Protein AF-A0A9Q1BNQ0-F1 (afdb_monomer_lite)

Secondary structure (DSSP, 8-state):
-HHHHHHHHHHTT---HHHHHHHHH-HHHHHHHHSPPPPP----GGGPPPTTTSTTGGGS-HHHHHHH-TTPPPPP-SS-----SEEE-TTT--EEEP---PPP-B--HHHHHSB-TT--BEEEEEESSTT-TTSPEEEEEE---EEEEEEEETTTTEEEEEEEEHHHHHHHHHTTSHHHHHHHS-HHHH--HHHHHHHHHHHHHHH-GGGS-SS-HHHHHHHHHHTGGG---HHHHTTTT--HHHHHHHHHHHHHHHS----HHHHHHHHHHHHHHHHHHHHHHHHS-------GGGGTT------------

Organism: Holothuria leucospilota (NCBI:txid206669)

pLDDT: mean 83.55, std 17.8, range [35.34, 97.69]

Sequence (313 aa):
MVVSLEKEMAANRAKSVTHSLSRKLNPWAVKLKKAPVPDKITFNPKNRPGFYEQGVASRLPEAYFKYNRPFAKPPPLHWIDPGRDYVKDPETGERVQTERMEIPVEYPEESQFGLWGGEGFIYGMKIARKNKRFSPRVPKVWKPHVKTYTLYSEILDKKFELGVTVRVMDLIDEAYGFDFYILKTPAEELNSLAGMILKRFMLLKLAQPETIYPDDLEKRAKILKKYRHYIIPYEEAEWVGLTPGEAVQKQRAIEAAANPDIPLQDTYTKELLSRLREEQEGVFQMKHEEPESKTLLSRLFRRKSEEDEGTPV

InterPro domains:
  IPR026569 Large ribosomal subunit protein bL28 [PTHR13528] (55-274)
  IPR034704 Large ribosomal subunit protein bL28/bL31-like superfamily [SSF143800] (111-189)

Foldseek 3Di:
DVVVVVVVVVVVPCPDPVVVVCCVPPPVNVVVVVPPPPPDPPPPVVPDDDPCRDDLNVVFDPLLCVFQVPPDAADQDPDDDPVDQWDQDPPPRDTDGDDDDHQDFDADPLCQQAFEQPHHKGWDWDFPDPPDPPGDIDIDIDGFDWDWDWFADLLVRDTDTHTYGPVVVVLCVVLVHDLSSLLVDGNNRRVYLNSQVVNLVSQLSLQVLCNGPVPDPPSSVVVNVVCVVRHDHNVSSNSTSDDSVRSSVVSVVVVCVVDPDDPPVVVVVVVVVVVVVVVVVVVVVVVVDDPDPDPPVVVPPPDDDDDDDDDDD

Radius of gyration: 39.41 Å; chains: 1; bounding box: 67×105×126 Å

Structure (mmCIF, N/CA/C/O backbone):
data_AF-A0A9Q1BNQ0-F1
#
_entry.id   AF-A0A9Q1BNQ0-F1
#
loop_
_atom_site.group_PDB
_atom_site.id
_atom_site.type_symbol
_atom_site.label_atom_id
_atom_site.label_alt_id
_atom_site.label_comp_id
_atom_site.label_asym_id
_atom_site.label_entity_id
_atom_site.label_seq_id
_atom_site.pdbx_PDB_ins_code
_atom_site.Cartn_x
_atom_site.Cartn_y
_atom_site.Cartn_z
_atom_site.occupancy
_atom_site.B_iso_or_equiv
_atom_site.auth_seq_id
_atom_site.auth_comp_id
_atom_site.auth_asym_id
_atom_site.auth_atom_id
_atom_site.pdbx_PDB_model_num
ATOM 1 N N . MET A 1 1 ? 33.454 53.229 24.031 1.00 52.78 1 MET A N 1
ATOM 2 C CA . MET A 1 1 ? 33.257 51.768 23.870 1.00 52.78 1 MET A CA 1
ATOM 3 C C . MET A 1 1 ? 33.608 50.950 25.117 1.00 52.78 1 MET A C 1
ATOM 5 O O . MET A 1 1 ? 32.977 49.925 25.308 1.00 52.78 1 MET A O 1
ATOM 9 N N . VAL A 1 2 ? 34.519 51.384 26.001 1.00 52.06 2 VAL A N 1
ATOM 10 C CA . VAL A 1 2 ? 34.880 50.606 27.212 1.00 52.06 2 VAL A CA 1
ATOM 11 C C . VAL A 1 2 ? 33.777 50.603 28.293 1.00 52.06 2 VAL A C 1
ATOM 13 O O . VAL A 1 2 ? 33.551 49.588 28.936 1.00 52.06 2 VAL A O 1
ATOM 16 N N . VAL A 1 3 ? 32.986 51.677 28.410 1.00 53.22 3 VAL A N 1
ATOM 17 C CA . VAL A 1 3 ? 31.943 51.809 29.455 1.00 53.22 3 VAL A CA 1
ATOM 18 C C . VAL A 1 3 ? 30.696 50.927 29.208 1.00 53.22 3 VAL A C 1
ATOM 20 O O . VAL A 1 3 ? 29.963 50.620 30.147 1.00 53.22 3 VAL A O 1
ATOM 23 N N . SER A 1 4 ? 30.449 50.469 27.971 1.00 56.12 4 SER A N 1
ATOM 24 C CA . SER A 1 4 ? 29.310 49.577 27.666 1.00 56.12 4 SER A CA 1
ATOM 25 C C . SER A 1 4 ? 29.597 48.105 27.975 1.00 56.12 4 SER A C 1
ATOM 27 O O . SER A 1 4 ? 28.698 47.401 28.427 1.00 56.12 4 SER A O 1
ATOM 29 N N . LEU A 1 5 ? 30.845 47.653 27.813 1.00 53.09 5 LEU A N 1
ATOM 30 C CA . LEU A 1 5 ? 31.239 46.264 28.080 1.00 53.09 5 LEU A CA 1
ATOM 31 C C . LEU A 1 5 ? 31.245 45.935 29.580 1.00 53.09 5 LEU A C 1
ATOM 33 O O . LEU A 1 5 ? 30.870 44.832 29.971 1.00 53.09 5 LEU A O 1
ATOM 37 N N . GLU A 1 6 ? 31.594 46.889 30.446 1.00 54.16 6 GLU A N 1
ATOM 38 C CA . GLU A 1 6 ? 31.552 46.670 31.900 1.00 54.16 6 GLU A CA 1
ATOM 39 C C . GLU A 1 6 ? 30.121 46.560 32.443 1.00 54.16 6 GLU A C 1
ATOM 41 O O . GLU A 1 6 ? 29.869 45.756 33.342 1.00 54.16 6 GLU A O 1
ATOM 46 N N . LYS A 1 7 ? 29.157 47.288 31.861 1.00 55.56 7 LYS A N 1
ATOM 47 C CA . LYS A 1 7 ? 27.737 47.172 32.236 1.00 55.56 7 LYS A CA 1
ATOM 48 C C . LYS A 1 7 ? 27.112 45.849 31.775 1.00 55.56 7 LYS A C 1
ATOM 50 O O . LYS A 1 7 ? 26.344 45.263 32.536 1.00 55.56 7 LYS A O 1
ATOM 55 N N . GLU A 1 8 ? 27.481 45.327 30.603 1.00 50.56 8 GLU A N 1
ATOM 56 C CA . GLU A 1 8 ? 27.046 43.992 30.150 1.00 50.56 8 GLU A CA 1
ATOM 57 C C . GLU A 1 8 ? 27.703 42.848 30.940 1.00 50.56 8 GLU A C 1
ATOM 59 O O . GLU A 1 8 ? 27.038 41.870 31.294 1.00 50.56 8 GLU A O 1
ATOM 64 N N . MET A 1 9 ? 28.986 42.972 31.300 1.00 52.28 9 MET A N 1
ATOM 65 C CA . MET A 1 9 ? 29.657 41.978 32.147 1.00 52.28 9 MET A CA 1
ATOM 66 C C . MET A 1 9 ? 29.141 41.983 33.595 1.00 52.28 9 MET A C 1
ATOM 68 O O . MET A 1 9 ? 29.104 40.924 34.228 1.00 52.28 9 MET A O 1
ATOM 72 N N . ALA A 1 10 ? 28.701 43.134 34.115 1.00 52.25 10 ALA A N 1
ATOM 73 C CA . ALA A 1 10 ? 28.049 43.229 35.421 1.00 52.25 10 ALA A CA 1
ATOM 74 C C . ALA A 1 10 ? 26.634 42.618 35.410 1.00 52.25 10 ALA A C 1
ATOM 76 O O . ALA A 1 10 ? 26.271 41.908 36.351 1.00 52.25 10 ALA A O 1
ATOM 77 N N . ALA A 1 11 ? 25.870 42.803 34.325 1.00 48.78 11 ALA A N 1
ATOM 78 C CA . ALA A 1 11 ? 24.543 42.204 34.162 1.00 48.78 11 ALA A CA 1
ATOM 79 C C . ALA A 1 11 ? 24.591 40.664 34.071 1.00 48.78 11 ALA A C 1
ATOM 81 O O . ALA A 1 11 ? 23.742 39.985 34.645 1.00 48.78 11 ALA A O 1
ATOM 82 N N . ASN A 1 12 ? 25.631 40.094 33.450 1.00 50.31 12 ASN A N 1
ATOM 83 C CA . ASN A 1 12 ? 25.795 38.638 33.325 1.00 50.31 12 ASN A CA 1
ATOM 84 C C . ASN A 1 12 ? 26.441 37.944 34.544 1.00 50.31 12 ASN A C 1
ATOM 86 O O . ASN A 1 12 ? 26.503 36.712 34.588 1.00 50.31 12 ASN A O 1
ATOM 90 N N . ARG A 1 13 ? 26.909 38.689 35.558 1.00 48.12 13 ARG A N 1
ATOM 91 C CA . ARG A 1 13 ? 27.542 38.119 36.768 1.00 48.12 13 ARG A CA 1
ATOM 92 C C . ARG A 1 13 ? 26.654 38.070 38.008 1.00 48.12 13 ARG A C 1
ATOM 94 O O . ARG A 1 13 ? 27.001 37.371 38.959 1.00 48.12 13 ARG A O 1
ATOM 101 N N . ALA A 1 14 ? 25.485 38.701 37.998 1.00 48.62 14 ALA A N 1
ATOM 102 C CA . ALA A 1 14 ? 24.541 38.616 39.105 1.00 48.62 14 ALA A CA 1
ATOM 103 C C . ALA A 1 14 ? 23.571 37.436 38.920 1.00 48.62 14 ALA A C 1
ATOM 105 O O . ALA A 1 14 ? 22.373 37.618 38.716 1.00 48.62 14 ALA A O 1
ATOM 106 N N . LYS A 1 15 ? 24.059 36.193 39.059 1.00 50.81 15 LYS A N 1
ATOM 107 C CA . LYS A 1 15 ? 23.154 35.115 39.497 1.00 50.81 15 LYS A CA 1
ATOM 108 C C . LYS A 1 15 ? 22.671 35.545 40.874 1.00 50.81 15 LYS A C 1
ATOM 110 O O . LYS A 1 15 ? 23.468 35.539 41.810 1.00 50.81 15 LYS A O 1
ATOM 115 N N . SER A 1 16 ? 21.425 36.007 40.971 1.00 51.31 16 SER A N 1
ATOM 116 C CA . SER A 1 16 ? 20.921 36.616 42.196 1.00 51.31 16 SER A CA 1
ATOM 117 C C . SER A 1 16 ? 21.207 35.697 43.385 1.00 51.31 16 SER A C 1
ATOM 119 O O . SER A 1 16 ? 21.065 34.470 43.308 1.00 51.31 16 SER A O 1
ATOM 121 N N . VAL A 1 17 ? 21.637 36.286 44.499 1.00 57.91 17 VAL A N 1
ATOM 122 C CA . VAL A 1 17 ? 21.883 35.547 45.744 1.00 57.91 17 VAL A CA 1
ATOM 123 C C . VAL A 1 17 ? 20.641 34.715 46.104 1.00 57.91 17 VAL A C 1
ATOM 125 O O . VAL A 1 17 ? 20.771 33.558 46.502 1.00 57.91 17 VAL A O 1
ATOM 128 N N . THR A 1 18 ? 19.446 35.235 45.792 1.00 55.78 18 THR A N 1
ATOM 129 C CA . THR A 1 18 ? 18.147 34.551 45.897 1.00 55.78 18 THR A CA 1
ATOM 130 C C . THR A 1 18 ? 18.035 33.288 45.031 1.00 55.78 18 THR A C 1
ATOM 132 O O . THR A 1 18 ? 17.562 32.266 45.521 1.00 55.78 18 THR A O 1
ATOM 135 N N . HIS A 1 19 ? 18.535 33.286 43.790 1.00 56.88 19 HIS A N 1
ATOM 136 C CA . HIS A 1 19 ? 18.557 32.104 42.919 1.00 56.88 19 HIS A CA 1
ATOM 137 C C . HIS A 1 19 ? 19.544 31.038 43.426 1.00 56.88 19 HIS A C 1
ATOM 139 O O . HIS A 1 19 ? 19.276 29.836 43.359 1.00 56.88 19 HIS A O 1
ATOM 145 N N . SER A 1 20 ? 20.678 31.465 43.994 1.00 57.72 20 SER A N 1
ATOM 146 C CA . SER A 1 20 ? 21.666 30.554 44.588 1.00 57.72 20 SER A CA 1
ATOM 147 C C . SER A 1 20 ? 21.206 29.935 45.918 1.00 57.72 20 SER A C 1
ATOM 149 O O . SER A 1 20 ? 21.463 28.754 46.153 1.00 57.72 20 SER A O 1
ATOM 151 N N . LEU A 1 21 ? 20.484 30.693 46.754 1.00 57.47 21 LEU A N 1
ATOM 152 C CA . LEU A 1 21 ? 19.867 30.223 47.999 1.00 57.47 21 LEU A CA 1
ATOM 153 C C . LEU A 1 21 ? 18.686 29.287 47.719 1.00 57.47 21 LEU A C 1
ATOM 155 O O . LEU A 1 21 ? 18.616 28.216 48.313 1.00 57.47 21 LEU A O 1
ATOM 159 N N . SER A 1 22 ? 17.831 29.625 46.748 1.00 61.97 22 SER A N 1
ATOM 160 C CA . SER A 1 22 ? 16.722 28.782 46.271 1.00 61.97 22 SER A CA 1
ATOM 161 C C . SER A 1 22 ? 17.199 27.388 45.843 1.00 61.97 22 SER A C 1
ATOM 163 O O . SER A 1 22 ? 16.674 26.373 46.296 1.00 61.97 22 SER A O 1
ATOM 165 N N . ARG A 1 23 ? 18.274 27.312 45.046 1.00 57.47 23 ARG A N 1
ATOM 166 C CA . ARG A 1 23 ? 18.878 26.031 44.639 1.00 57.47 23 ARG A CA 1
ATOM 167 C C . ARG A 1 23 ? 19.523 25.249 45.784 1.00 57.47 23 ARG A C 1
ATOM 169 O O . ARG A 1 23 ? 19.636 24.031 45.669 1.00 57.47 23 ARG A O 1
ATOM 176 N N . LYS A 1 24 ? 20.003 25.927 46.833 1.00 59.88 24 LYS A N 1
ATOM 177 C CA . LYS A 1 24 ? 20.610 25.293 48.017 1.00 59.88 24 LYS A CA 1
ATOM 178 C C . LYS A 1 24 ? 19.557 24.775 49.001 1.00 59.88 24 LYS A C 1
ATOM 180 O O . LYS A 1 24 ? 19.795 23.748 49.622 1.00 59.88 24 LYS A O 1
ATOM 185 N N . LEU A 1 25 ? 18.419 25.461 49.115 1.00 63.06 25 LEU A N 1
ATOM 186 C CA . LEU A 1 25 ? 17.325 25.119 50.029 1.00 63.06 25 LEU A CA 1
ATOM 187 C C . LEU A 1 25 ? 16.281 24.182 49.412 1.00 63.06 25 LEU A C 1
ATOM 189 O O . LEU A 1 25 ? 15.545 23.551 50.159 1.00 63.06 25 LEU A O 1
ATOM 193 N N . ASN A 1 26 ? 16.211 24.057 48.081 1.00 68.94 26 ASN A N 1
ATOM 194 C CA . ASN A 1 26 ? 15.290 23.130 47.426 1.00 68.94 26 ASN A CA 1
ATOM 195 C C . ASN A 1 26 ? 15.742 21.665 47.658 1.00 68.94 26 ASN A C 1
ATOM 197 O O . ASN A 1 26 ? 16.736 21.232 47.057 1.00 68.94 26 ASN A O 1
ATOM 201 N N . PRO A 1 27 ? 15.018 20.865 48.469 1.00 67.81 27 PRO A N 1
ATOM 202 C CA . PRO A 1 27 ? 15.402 19.486 48.784 1.00 67.81 27 PRO A CA 1
ATOM 203 C C . PRO A 1 27 ? 15.433 18.597 47.535 1.00 67.81 27 PRO A C 1
ATOM 205 O O . PRO A 1 27 ? 16.219 17.653 47.442 1.00 67.81 27 PRO A O 1
ATOM 208 N N . TRP A 1 28 ? 14.605 18.930 46.541 1.00 57.56 28 TRP A N 1
ATOM 209 C CA . TRP A 1 28 ? 14.538 18.245 45.255 1.00 57.56 28 TRP A CA 1
ATOM 210 C C . TRP A 1 28 ? 15.766 18.532 44.386 1.00 57.56 28 TRP A C 1
ATOM 212 O O . TRP A 1 28 ? 16.264 17.632 43.720 1.00 57.56 28 TRP A O 1
ATOM 222 N N . ALA A 1 29 ? 16.336 19.739 44.456 1.00 61.97 29 ALA A N 1
ATOM 223 C CA . ALA A 1 29 ? 17.559 20.081 43.726 1.00 61.97 29 ALA A CA 1
ATOM 224 C C . ALA A 1 29 ? 18.793 19.336 44.266 1.00 61.97 29 ALA A C 1
ATOM 226 O O . ALA A 1 29 ? 19.680 18.966 43.497 1.00 61.97 29 ALA A O 1
ATOM 227 N N . VAL A 1 30 ? 18.849 19.080 45.579 1.00 65.75 30 VAL A N 1
ATOM 228 C CA . VAL A 1 30 ? 19.897 18.245 46.194 1.00 65.75 30 VAL A CA 1
ATOM 229 C C . VAL A 1 30 ? 19.734 16.781 45.783 1.00 65.75 30 VAL A C 1
ATOM 231 O O . VAL A 1 30 ? 20.724 16.140 45.430 1.00 65.75 30 VAL A O 1
ATOM 234 N N . LYS A 1 31 ? 18.495 16.266 45.765 1.00 67.12 31 LYS A N 1
ATOM 235 C CA . LYS A 1 31 ? 18.192 14.913 45.269 1.00 67.12 31 LYS A CA 1
ATOM 236 C C . LYS A 1 31 ? 18.531 14.757 43.783 1.00 67.12 31 LYS A C 1
ATOM 238 O O . LYS A 1 31 ? 19.152 13.769 43.427 1.00 67.12 31 LYS A O 1
ATOM 243 N N . LEU A 1 32 ? 18.239 15.754 42.946 1.00 65.12 32 LEU A N 1
ATOM 244 C CA . LEU A 1 32 ? 18.566 15.753 41.512 1.00 65.12 32 LEU A CA 1
ATOM 245 C C . LEU A 1 32 ? 20.074 15.797 41.227 1.00 65.12 32 LEU A C 1
ATOM 247 O O . LEU A 1 32 ? 20.517 15.214 40.249 1.00 65.12 32 LEU A O 1
ATOM 251 N N . LYS A 1 33 ? 20.882 16.447 42.077 1.00 68.00 33 LYS A N 1
ATOM 252 C CA . LYS A 1 33 ? 22.355 16.411 41.960 1.00 68.00 33 LYS A CA 1
ATOM 253 C C . LYS A 1 33 ? 22.962 15.065 42.359 1.00 68.00 33 LYS A C 1
ATOM 255 O O . LYS A 1 33 ? 24.051 14.743 41.901 1.00 68.00 33 LYS A O 1
ATOM 260 N N . LYS A 1 34 ? 22.296 14.340 43.265 1.00 72.62 34 LYS A N 1
ATOM 261 C CA . LYS A 1 34 ? 22.681 12.990 43.704 1.00 72.62 34 LYS A CA 1
ATOM 262 C C . LYS A 1 34 ? 22.083 11.892 42.825 1.00 72.62 34 LYS A C 1
ATOM 264 O O . LYS A 1 34 ? 22.527 10.753 42.924 1.00 72.62 34 LYS A O 1
ATOM 269 N N . ALA A 1 35 ? 21.071 12.212 42.020 1.00 75.56 35 ALA A N 1
ATOM 270 C CA . ALA A 1 35 ? 20.514 11.277 41.063 1.00 75.56 35 ALA A CA 1
ATOM 271 C C . ALA A 1 35 ? 21.615 10.897 40.062 1.00 75.56 35 ALA A C 1
ATOM 273 O O . ALA A 1 35 ? 22.362 11.783 39.630 1.00 75.56 35 ALA A O 1
ATOM 274 N N . PRO A 1 36 ? 21.745 9.608 39.708 1.00 79.00 36 PRO A N 1
ATOM 275 C CA . PRO A 1 36 ? 22.635 9.218 38.629 1.00 79.00 36 PRO A CA 1
ATOM 276 C C . PRO A 1 36 ? 22.258 10.036 37.396 1.00 79.00 36 PRO A C 1
ATOM 278 O O . PRO A 1 36 ? 21.074 10.208 37.091 1.00 79.00 36 PRO A O 1
ATOM 281 N N . VAL A 1 37 ? 23.265 10.595 36.722 1.00 73.69 37 VAL A N 1
ATOM 282 C CA . VAL A 1 37 ? 23.046 11.225 35.419 1.00 73.69 37 VAL A CA 1
ATOM 283 C C . VAL A 1 37 ? 22.369 10.157 34.560 1.00 73.69 37 VAL A C 1
ATOM 285 O O . VAL A 1 37 ? 22.934 9.067 34.470 1.00 73.69 37 VAL A O 1
ATOM 288 N N . PRO A 1 38 ? 21.16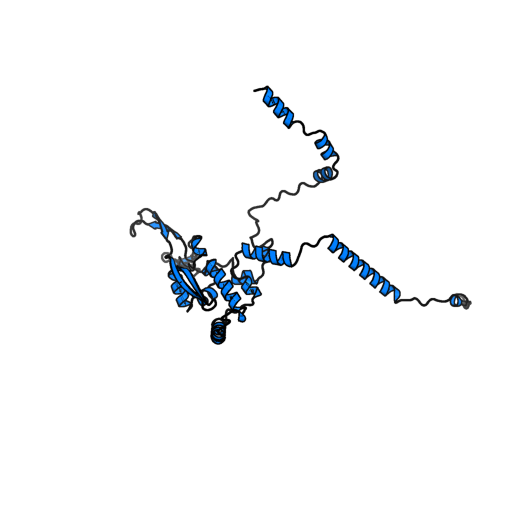7 10.405 34.002 1.00 73.62 38 PRO A N 1
ATOM 289 C CA . PRO A 1 38 ? 20.520 9.403 33.173 1.00 73.62 38 PRO A CA 1
ATOM 290 C C . PRO A 1 38 ? 21.495 9.045 32.061 1.00 73.62 38 PRO A C 1
ATOM 292 O O . PRO A 1 38 ? 22.093 9.950 31.460 1.00 73.62 38 PRO A O 1
ATOM 295 N N . ASP A 1 39 ? 21.694 7.748 31.832 1.00 73.62 39 ASP A N 1
ATOM 296 C CA . ASP A 1 39 ? 22.566 7.282 30.764 1.00 73.62 39 ASP A CA 1
ATOM 297 C C . ASP A 1 39 ? 22.192 8.041 29.495 1.00 73.62 39 ASP A C 1
ATOM 299 O O . ASP A 1 39 ? 21.018 8.108 29.110 1.00 73.62 39 ASP A O 1
ATOM 303 N N . LYS A 1 40 ? 23.180 8.695 28.871 1.00 63.09 40 LYS A N 1
ATOM 304 C CA . LYS A 1 40 ? 22.942 9.328 27.575 1.00 63.09 40 LYS A CA 1
ATOM 305 C C . LYS A 1 40 ? 22.379 8.233 26.684 1.00 63.09 40 LYS A C 1
ATOM 307 O O . LYS A 1 40 ? 23.062 7.233 26.466 1.00 63.09 40 LYS A O 1
ATOM 312 N N . ILE A 1 41 ? 21.159 8.427 26.184 1.00 67.00 41 ILE A N 1
ATOM 313 C CA . ILE A 1 41 ? 20.544 7.524 25.214 1.00 67.00 41 ILE A CA 1
ATOM 314 C C . ILE A 1 41 ? 21.430 7.581 23.968 1.00 67.00 41 ILE A C 1
ATOM 316 O O . ILE A 1 41 ? 21.305 8.461 23.117 1.00 67.00 41 ILE A O 1
ATOM 320 N N . THR A 1 42 ? 22.413 6.690 23.909 1.00 62.62 42 THR A N 1
ATOM 321 C CA . THR A 1 42 ? 23.325 6.563 22.785 1.00 62.62 42 THR A CA 1
ATOM 322 C C . THR A 1 42 ? 22.612 5.688 21.770 1.00 62.62 42 THR A C 1
ATOM 324 O O . THR A 1 42 ? 22.606 4.464 21.855 1.00 62.62 42 THR A O 1
ATOM 327 N N . PHE A 1 43 ? 21.934 6.323 20.814 1.00 61.97 43 PHE A N 1
ATOM 328 C CA . PHE A 1 43 ? 21.347 5.604 19.689 1.00 61.97 43 PHE A CA 1
ATOM 329 C C . PHE A 1 43 ? 22.479 5.041 18.828 1.00 61.97 43 PHE A C 1
ATOM 331 O O . PHE A 1 43 ? 22.999 5.738 17.959 1.00 61.97 43 PHE A O 1
ATOM 338 N N . ASN A 1 44 ? 22.863 3.785 19.058 1.00 74.19 44 ASN A N 1
ATOM 339 C CA . ASN A 1 44 ? 23.753 3.069 18.155 1.00 74.19 44 ASN A CA 1
ATOM 340 C C . ASN A 1 44 ? 23.023 2.877 16.809 1.00 74.19 44 ASN A C 1
ATOM 342 O O . ASN A 1 44 ? 22.041 2.135 16.762 1.00 74.19 44 ASN A O 1
ATOM 346 N N . PRO A 1 45 ? 23.454 3.529 15.712 1.00 73.25 45 PRO A N 1
ATOM 347 C CA . PRO A 1 45 ? 22.744 3.468 14.437 1.00 73.25 45 PRO A CA 1
ATOM 348 C C . PRO A 1 45 ? 22.705 2.058 13.835 1.00 73.25 45 PRO A C 1
ATOM 350 O O . PRO A 1 45 ? 21.809 1.778 13.049 1.00 73.25 45 PRO A O 1
ATOM 353 N N . LYS A 1 46 ? 23.633 1.170 14.220 1.00 76.88 46 LYS A N 1
ATOM 354 C CA . LYS A 1 46 ? 23.710 -0.205 13.706 1.00 76.88 46 LYS A CA 1
ATOM 355 C C . LYS A 1 46 ? 22.712 -1.166 14.358 1.00 76.88 46 LYS A C 1
ATOM 357 O O . LYS A 1 46 ? 22.341 -2.143 13.726 1.00 76.88 46 LYS A O 1
ATOM 362 N N . ASN A 1 47 ? 22.260 -0.871 15.579 1.00 78.31 47 ASN A N 1
ATOM 363 C CA . ASN A 1 47 ? 21.318 -1.712 16.330 1.00 78.31 47 ASN A CA 1
ATOM 364 C C . ASN A 1 47 ? 19.943 -1.044 16.445 1.00 78.31 47 ASN A C 1
ATOM 366 O O . ASN A 1 47 ? 19.248 -1.216 17.447 1.00 78.31 47 ASN A O 1
ATOM 370 N N . ARG A 1 48 ? 19.567 -0.214 15.465 1.00 74.94 48 ARG A N 1
ATOM 371 C CA . ARG A 1 48 ? 18.232 0.377 15.471 1.00 74.94 48 ARG A CA 1
ATOM 372 C C . ARG A 1 48 ? 17.222 -0.718 15.131 1.00 74.94 48 ARG A C 1
ATOM 374 O O . ARG A 1 48 ? 17.361 -1.319 14.068 1.00 74.94 48 ARG A O 1
ATOM 381 N N . PRO A 1 49 ? 16.239 -0.963 16.007 1.00 81.62 49 PRO A N 1
ATOM 382 C CA . PRO A 1 49 ? 15.166 -1.898 15.716 1.00 81.62 49 PRO A CA 1
ATOM 383 C C . PRO A 1 49 ? 14.414 -1.431 14.468 1.00 81.62 49 PRO A C 1
ATOM 385 O O . PRO A 1 49 ? 14.274 -0.225 14.226 1.00 81.62 49 PRO A O 1
ATOM 388 N N . GLY A 1 50 ? 13.943 -2.385 13.673 1.00 85.12 50 GLY A N 1
ATOM 389 C CA . GLY A 1 50 ? 13.093 -2.118 12.521 1.00 85.12 50 GLY A CA 1
ATOM 390 C C . GLY A 1 50 ? 11.806 -1.394 12.924 1.00 85.12 50 GLY A C 1
ATOM 391 O O . GLY A 1 50 ? 11.354 -1.478 14.067 1.00 85.12 50 GLY A O 1
ATOM 392 N N . PHE A 1 51 ? 11.177 -0.695 11.973 1.00 88.88 51 PHE A N 1
ATOM 393 C CA . PHE A 1 51 ? 9.954 0.077 12.237 1.00 88.88 51 PHE A CA 1
ATOM 394 C C . PHE A 1 51 ? 8.851 -0.762 12.904 1.00 88.88 51 PHE A C 1
ATOM 396 O O . PHE A 1 51 ? 8.200 -0.280 13.822 1.00 88.88 51 PHE A O 1
ATOM 403 N N . TYR A 1 52 ? 8.680 -2.020 12.483 1.00 91.62 52 TYR A N 1
ATOM 404 C CA . TYR A 1 52 ? 7.661 -2.936 13.008 1.00 91.62 52 TYR A CA 1
ATOM 405 C C . TYR A 1 52 ? 8.100 -3.739 14.243 1.00 91.62 52 TYR A C 1
ATOM 407 O O . TYR A 1 52 ? 7.303 -4.495 14.785 1.00 91.62 52 TYR A O 1
ATOM 415 N N . GLU A 1 53 ? 9.343 -3.602 14.709 1.00 89.50 53 GLU A N 1
ATOM 416 C CA . GLU A 1 53 ? 9.858 -4.402 15.831 1.00 89.50 53 GLU A CA 1
ATOM 417 C C . GLU A 1 53 ? 9.522 -3.793 17.197 1.00 89.50 53 GLU A C 1
ATOM 419 O O . GLU A 1 53 ? 9.477 -4.501 18.202 1.00 89.50 53 GLU A O 1
ATOM 424 N N . GLN A 1 54 ? 9.276 -2.480 17.263 1.00 88.69 54 GLN A N 1
ATOM 425 C CA . GLN A 1 54 ? 9.036 -1.768 18.519 1.00 88.69 54 GLN A CA 1
ATOM 426 C C . GLN A 1 54 ? 7.881 -0.763 18.435 1.00 88.69 54 GLN A C 1
ATOM 428 O O . GLN A 1 54 ? 7.442 -0.339 17.367 1.00 88.69 54 GLN A O 1
ATOM 433 N N . GLY A 1 55 ? 7.411 -0.332 19.608 1.00 90.69 55 GLY A N 1
ATOM 434 C CA . GLY A 1 55 ? 6.406 0.719 19.738 1.00 90.69 55 GLY A CA 1
ATOM 435 C C . GLY A 1 55 ? 4.996 0.248 19.388 1.00 90.69 55 GLY A C 1
ATOM 436 O O . GLY A 1 55 ? 4.599 -0.860 19.722 1.00 90.69 55 GLY A O 1
ATOM 437 N N . VAL A 1 56 ? 4.212 1.130 18.769 1.00 92.75 56 VAL A N 1
ATOM 438 C CA . VAL A 1 56 ? 2.827 0.829 18.358 1.00 92.75 56 VAL A CA 1
ATOM 439 C C . VAL A 1 56 ? 2.805 -0.099 17.141 1.00 92.75 56 VAL A C 1
ATOM 441 O O . VAL A 1 56 ? 1.919 -0.936 17.016 1.00 92.75 56 VAL A O 1
ATOM 444 N N . ALA A 1 57 ? 3.797 0.024 16.256 1.00 92.62 57 ALA A N 1
ATOM 445 C CA . ALA A 1 57 ? 3.857 -0.734 15.011 1.00 92.62 57 ALA A CA 1
ATOM 446 C C . ALA A 1 57 ? 4.015 -2.249 15.239 1.00 92.62 57 ALA A C 1
ATOM 448 O O . ALA A 1 57 ? 3.517 -3.031 14.435 1.00 92.62 57 ALA A O 1
ATOM 449 N N . SER A 1 58 ? 4.638 -2.665 16.348 1.00 93.88 58 SER A N 1
ATOM 450 C CA . SER A 1 58 ? 4.737 -4.083 16.721 1.00 93.88 58 SER A CA 1
ATOM 451 C C . SER A 1 58 ? 3.430 -4.678 17.249 1.00 93.88 58 SER A C 1
ATOM 453 O O . SER A 1 58 ? 3.291 -5.895 17.292 1.00 93.88 58 SER A O 1
ATOM 455 N N . ARG A 1 59 ? 2.462 -3.837 17.635 1.00 94.81 59 ARG A N 1
ATOM 456 C CA . ARG A 1 59 ? 1.125 -4.245 18.098 1.00 94.81 59 ARG A CA 1
ATOM 457 C C . ARG A 1 59 ? 0.066 -4.182 16.997 1.00 94.81 59 ARG A C 1
ATOM 459 O O . ARG A 1 59 ? -1.120 -4.318 17.288 1.00 94.81 59 ARG A O 1
ATOM 466 N N . LEU A 1 60 ? 0.471 -3.936 15.749 1.00 95.62 60 LEU A N 1
ATOM 467 C CA . LEU A 1 60 ? -0.458 -3.935 14.623 1.00 95.62 60 LEU A CA 1
ATOM 468 C C . LEU A 1 60 ? -1.075 -5.332 14.433 1.00 95.62 60 LEU A C 1
ATOM 470 O O . LEU A 1 60 ? -0.377 -6.331 14.618 1.00 95.62 60 LEU A O 1
ATOM 474 N N . PRO A 1 61 ? -2.355 -5.425 14.031 1.00 95.62 61 PRO A N 1
ATOM 475 C CA . PRO A 1 61 ? -3.001 -6.716 13.820 1.00 95.62 61 PRO A CA 1
ATOM 476 C C . PRO A 1 61 ? -2.349 -7.540 12.707 1.00 95.62 61 PRO A C 1
ATOM 478 O O . PRO A 1 61 ? -1.888 -6.997 11.703 1.00 95.62 61 PRO A O 1
ATOM 481 N N . GLU A 1 62 ? -2.409 -8.867 12.822 1.00 94.44 62 GLU A N 1
ATOM 482 C CA . GLU A 1 62 ? -1.889 -9.794 11.803 1.00 94.44 62 GLU A CA 1
ATOM 483 C C . GLU A 1 62 ? -2.530 -9.569 10.422 1.00 94.44 62 GLU A C 1
ATOM 485 O O . GLU A 1 62 ? -1.858 -9.650 9.390 1.00 94.44 62 GLU A O 1
ATOM 490 N N . ALA A 1 63 ? -3.813 -9.187 10.403 1.00 94.38 63 ALA A N 1
ATOM 491 C CA . ALA A 1 63 ? -4.548 -8.841 9.190 1.00 94.38 63 ALA A CA 1
ATOM 492 C C . ALA A 1 63 ? -3.827 -7.773 8.347 1.00 94.38 63 ALA A C 1
ATOM 494 O O . ALA A 1 63 ? -3.769 -7.890 7.125 1.00 94.38 63 ALA A O 1
ATOM 495 N N . TYR A 1 64 ? -3.211 -6.773 8.986 1.00 95.06 64 TYR A N 1
ATOM 496 C CA . TYR A 1 64 ? -2.438 -5.742 8.292 1.00 95.06 64 TYR A CA 1
ATOM 497 C C . TYR A 1 64 ? -1.271 -6.353 7.501 1.00 95.06 64 TYR A C 1
ATOM 499 O O . TYR A 1 64 ? -1.109 -6.095 6.306 1.00 95.06 64 TYR A O 1
ATOM 507 N N . PHE A 1 65 ? -0.486 -7.217 8.146 1.00 94.06 65 PHE A N 1
ATOM 508 C CA . PHE A 1 65 ? 0.693 -7.836 7.539 1.00 94.06 65 PHE A CA 1
ATOM 509 C C . PHE A 1 65 ? 0.332 -8.829 6.429 1.00 94.06 65 PHE A C 1
ATOM 511 O O . PHE A 1 65 ? 1.026 -8.884 5.411 1.00 94.06 65 PHE A O 1
ATOM 518 N N . LYS A 1 66 ? -0.780 -9.557 6.584 1.00 92.31 66 LYS A N 1
ATOM 519 C CA . LYS A 1 66 ? -1.276 -10.541 5.610 1.00 92.31 66 LYS A CA 1
ATOM 520 C C . LYS A 1 66 ? -1.532 -9.934 4.225 1.00 92.31 66 LYS A C 1
ATOM 522 O O . LYS A 1 66 ? -1.158 -10.539 3.215 1.00 92.31 66 LYS A O 1
ATOM 527 N N . TYR A 1 67 ? -2.162 -8.758 4.172 1.00 90.56 67 TYR A N 1
ATOM 528 C CA . TYR A 1 67 ? -2.584 -8.137 2.910 1.00 90.56 67 TYR A CA 1
ATOM 529 C C . TYR A 1 67 ? -1.605 -7.086 2.382 1.00 90.56 67 TYR A C 1
ATOM 531 O O . TYR A 1 67 ? -1.436 -6.995 1.166 1.00 90.56 67 TYR A O 1
ATOM 539 N N . ASN A 1 68 ? -0.943 -6.321 3.257 1.00 89.38 68 ASN A N 1
ATOM 540 C CA . ASN A 1 68 ? -0.026 -5.263 2.818 1.00 89.38 68 ASN A CA 1
ATOM 541 C C . ASN A 1 68 ? 1.388 -5.766 2.530 1.00 89.38 68 ASN A C 1
ATOM 543 O O . ASN A 1 68 ? 2.118 -5.080 1.824 1.00 89.38 68 ASN A O 1
ATOM 547 N N . ARG A 1 69 ? 1.771 -6.930 3.078 1.00 88.75 69 ARG A N 1
ATOM 548 C CA . ARG A 1 69 ? 3.041 -7.626 2.809 1.00 88.75 69 ARG A CA 1
ATOM 549 C C . ARG A 1 69 ? 4.247 -6.679 2.669 1.00 88.75 69 ARG A C 1
ATOM 551 O O . ARG A 1 69 ? 4.933 -6.706 1.652 1.00 88.75 69 ARG A O 1
ATOM 558 N N . PRO A 1 70 ? 4.563 -5.866 3.693 1.00 86.00 70 PRO A N 1
ATOM 559 C CA . PRO A 1 70 ? 5.571 -4.805 3.575 1.00 86.00 70 PRO A CA 1
ATOM 560 C C . PRO A 1 70 ? 6.990 -5.307 3.249 1.00 86.00 70 PRO A C 1
ATOM 562 O O . PRO A 1 70 ? 7.845 -4.512 2.874 1.00 86.00 70 PRO A O 1
ATOM 565 N N . PHE A 1 71 ? 7.252 -6.607 3.408 1.00 87.94 71 PHE A N 1
ATOM 566 C CA . PHE A 1 71 ? 8.545 -7.242 3.141 1.00 87.94 71 PHE A CA 1
ATOM 567 C C . PHE A 1 71 ? 8.581 -8.042 1.830 1.00 87.94 71 PHE A C 1
ATOM 569 O O . PHE A 1 71 ? 9.627 -8.594 1.487 1.00 87.94 71 PHE A O 1
ATOM 576 N N . ALA A 1 72 ? 7.454 -8.166 1.122 1.00 91.12 72 ALA A N 1
ATOM 577 C CA . ALA A 1 72 ? 7.400 -8.916 -0.124 1.00 91.12 72 ALA A CA 1
ATOM 578 C C . ALA A 1 72 ? 8.089 -8.140 -1.249 1.00 91.12 72 ALA A C 1
ATOM 580 O O . ALA A 1 72 ? 7.972 -6.919 -1.358 1.00 91.12 72 ALA A O 1
ATOM 581 N N . LYS A 1 73 ? 8.824 -8.869 -2.089 1.00 88.12 73 LYS A N 1
ATOM 582 C CA . LYS A 1 73 ? 9.478 -8.296 -3.262 1.00 88.12 73 LYS A CA 1
ATOM 583 C C . LYS A 1 73 ? 8.512 -8.287 -4.446 1.00 88.12 73 LYS A C 1
ATOM 585 O O . LYS A 1 73 ? 7.811 -9.283 -4.636 1.00 88.12 73 LYS A O 1
ATOM 590 N N . PRO A 1 74 ? 8.491 -7.212 -5.250 1.00 89.00 74 PRO A N 1
ATOM 591 C CA . PRO A 1 74 ? 7.667 -7.166 -6.447 1.00 89.00 74 PRO A CA 1
ATOM 592 C C . PRO A 1 74 ? 8.149 -8.185 -7.493 1.00 89.00 74 PRO A C 1
ATOM 594 O O . PRO A 1 74 ? 9.321 -8.580 -7.487 1.00 89.00 74 PRO A O 1
ATOM 597 N N . PRO A 1 75 ? 7.269 -8.604 -8.418 1.00 89.31 75 PRO A N 1
ATOM 598 C CA . PRO A 1 75 ? 7.665 -9.453 -9.533 1.00 89.31 75 PRO A CA 1
ATOM 599 C C . PRO A 1 75 ? 8.671 -8.739 -10.460 1.00 89.31 75 PRO A C 1
ATOM 601 O O . PRO A 1 75 ? 8.642 -7.510 -10.586 1.00 89.31 75 PRO A O 1
ATOM 604 N N . PRO A 1 76 ? 9.559 -9.489 -11.140 1.00 90.50 76 PRO A N 1
ATOM 605 C CA . PRO A 1 76 ? 10.514 -8.915 -12.082 1.00 90.50 76 PRO A CA 1
ATOM 606 C C . PRO A 1 76 ? 9.780 -8.309 -13.284 1.00 90.50 76 PRO A C 1
ATOM 608 O O . PRO A 1 76 ? 8.999 -8.990 -13.948 1.00 90.50 76 PRO A O 1
ATOM 611 N N . LEU A 1 77 ? 10.036 -7.026 -13.563 1.00 89.75 77 LEU A N 1
ATOM 612 C CA . LEU A 1 77 ? 9.351 -6.289 -14.631 1.00 89.75 77 LEU A CA 1
ATOM 613 C C . LEU A 1 77 ? 10.298 -5.793 -15.726 1.00 89.75 77 LEU A C 1
ATOM 615 O O . LEU A 1 77 ? 10.150 -6.129 -16.897 1.00 89.75 77 LEU A O 1
ATOM 619 N N . HIS A 1 78 ? 11.283 -4.975 -15.356 1.00 91.06 78 HIS A N 1
ATOM 620 C CA . HIS A 1 78 ? 12.203 -4.355 -16.319 1.00 91.06 78 HIS A CA 1
ATOM 621 C C . HIS A 1 78 ? 13.436 -5.206 -16.633 1.00 91.06 78 HIS A C 1
ATOM 623 O O . HIS A 1 78 ? 14.292 -4.804 -17.422 1.00 91.06 78 HIS A O 1
ATOM 629 N N . TRP A 1 79 ? 13.531 -6.375 -16.013 1.00 90.25 79 TRP A N 1
ATOM 630 C CA . TRP A 1 79 ? 14.589 -7.348 -16.214 1.00 90.25 79 TRP A CA 1
ATOM 631 C C . TRP A 1 79 ? 13.966 -8.739 -16.293 1.00 90.25 79 TRP A C 1
ATOM 633 O O . TRP A 1 79 ? 12.864 -8.970 -15.797 1.00 90.25 79 TRP A O 1
ATOM 643 N N . ILE A 1 80 ? 14.664 -9.653 -16.956 1.00 88.88 80 ILE A N 1
ATOM 644 C CA . ILE A 1 80 ? 14.199 -11.025 -17.142 1.00 88.88 80 ILE A CA 1
ATOM 645 C C . ILE A 1 80 ? 14.884 -11.873 -16.083 1.00 88.88 80 ILE A C 1
ATOM 647 O O . ILE A 1 80 ? 16.111 -11.979 -16.098 1.00 88.88 80 ILE A O 1
ATOM 651 N N . ASP A 1 81 ? 14.103 -12.479 -15.188 1.00 86.50 81 ASP A N 1
ATOM 652 C CA . ASP A 1 81 ? 14.642 -13.480 -14.275 1.00 86.50 81 ASP A CA 1
ATOM 653 C C . ASP A 1 81 ? 14.951 -14.761 -15.066 1.00 86.50 81 ASP A C 1
ATOM 655 O O . ASP A 1 81 ? 14.036 -15.364 -15.636 1.00 86.50 81 ASP A O 1
ATOM 659 N N . PRO A 1 82 ? 16.221 -15.199 -15.132 1.00 84.56 82 PRO A N 1
ATOM 660 C CA . PRO A 1 82 ? 16.584 -16.446 -15.796 1.00 84.56 82 PRO A CA 1
ATOM 661 C C . PRO A 1 82 ? 15.917 -17.677 -15.163 1.00 84.56 82 PRO A C 1
ATOM 663 O O . PRO A 1 82 ? 15.858 -18.723 -15.812 1.00 84.56 82 PRO A O 1
ATOM 666 N N . GLY A 1 83 ? 15.423 -17.580 -13.921 1.00 86.75 83 GLY A N 1
ATOM 667 C CA . GLY A 1 83 ? 14.646 -18.625 -13.246 1.00 86.75 83 GLY A CA 1
ATOM 668 C C . GLY A 1 83 ? 15.461 -19.854 -12.833 1.00 86.75 83 GLY A C 1
ATOM 669 O O . GLY A 1 83 ? 14.899 -20.841 -12.363 1.00 86.75 83 GLY A O 1
ATOM 670 N N . ARG A 1 84 ? 16.785 -19.813 -13.010 1.00 88.44 84 ARG A N 1
ATOM 671 C CA . ARG A 1 84 ? 17.736 -20.877 -12.666 1.00 88.44 84 ARG A CA 1
ATOM 672 C C . ARG A 1 84 ? 18.816 -20.278 -11.781 1.00 88.44 84 ARG A C 1
ATOM 674 O O . ARG A 1 84 ? 19.249 -19.158 -12.027 1.00 88.44 84 ARG A O 1
ATOM 681 N N . ASP A 1 85 ? 19.282 -21.037 -10.799 1.00 89.00 85 ASP A N 1
ATOM 682 C CA . ASP A 1 85 ? 20.353 -20.571 -9.907 1.00 89.00 85 ASP A CA 1
ATOM 683 C C . ASP A 1 85 ? 21.741 -20.750 -10.516 1.00 89.00 85 ASP A C 1
ATOM 685 O O . ASP A 1 85 ? 22.682 -20.062 -10.135 1.00 89.00 85 ASP A O 1
ATOM 689 N N . TYR A 1 86 ? 21.868 -21.646 -11.496 1.00 91.00 86 TYR A N 1
ATOM 690 C CA . TYR A 1 86 ? 23.116 -21.913 -12.194 1.00 91.00 86 TYR A CA 1
ATOM 691 C C . TYR A 1 86 ? 22.887 -21.952 -13.699 1.00 91.00 86 TYR A C 1
ATOM 693 O O . TYR A 1 86 ? 21.958 -22.608 -14.182 1.00 91.00 86 TYR A O 1
ATOM 701 N N . VAL A 1 87 ? 23.781 -21.301 -14.432 1.00 90.25 87 VAL A N 1
ATOM 702 C CA . VAL A 1 87 ? 23.853 -21.345 -15.891 1.00 90.25 87 VAL A CA 1
ATOM 703 C C . VAL A 1 87 ? 25.226 -21.897 -16.265 1.00 90.25 87 VAL A C 1
ATOM 705 O O . VAL A 1 87 ? 26.202 -21.719 -15.539 1.00 90.25 87 VAL A O 1
ATOM 708 N N . LYS A 1 88 ? 25.288 -22.660 -17.358 1.00 91.75 88 LYS A N 1
ATOM 709 C CA . LYS A 1 88 ? 26.574 -23.072 -17.918 1.00 91.75 88 LYS A CA 1
ATOM 710 C C . LYS A 1 88 ? 27.125 -21.929 -18.748 1.00 91.75 88 LYS A C 1
ATOM 712 O O . LYS A 1 88 ? 26.427 -21.452 -19.644 1.00 91.75 88 LYS A O 1
ATOM 717 N N . ASP A 1 89 ? 28.357 -21.540 -18.471 1.00 88.94 89 ASP A N 1
ATOM 718 C CA . ASP A 1 89 ? 29.039 -20.528 -19.258 1.00 88.94 89 ASP A CA 1
ATOM 719 C C . ASP A 1 89 ? 29.172 -20.992 -20.712 1.00 88.94 89 ASP A C 1
ATOM 721 O O . ASP A 1 89 ? 29.602 -22.124 -20.960 1.00 88.94 89 ASP A O 1
ATOM 725 N N . PRO A 1 90 ? 28.822 -20.142 -21.693 1.00 92.00 90 PRO A N 1
ATOM 726 C CA . PRO A 1 90 ? 28.866 -20.528 -23.099 1.00 92.00 90 PRO A CA 1
ATOM 727 C C . PRO A 1 90 ? 30.297 -20.737 -23.611 1.00 92.00 90 PRO A C 1
ATOM 729 O O . PRO A 1 90 ? 30.487 -21.476 -24.573 1.00 92.00 90 PRO A O 1
ATOM 732 N N . GLU A 1 91 ? 31.291 -20.102 -22.986 1.00 92.69 91 GLU A N 1
ATOM 733 C CA . GLU A 1 91 ? 32.695 -20.166 -23.411 1.00 92.69 91 GLU A CA 1
ATOM 734 C C . GLU A 1 91 ? 33.486 -21.259 -22.678 1.00 92.69 91 GLU A C 1
ATOM 736 O O . GLU A 1 91 ? 34.226 -22.008 -23.310 1.00 92.69 91 GLU A O 1
ATOM 741 N N . THR A 1 92 ? 33.323 -21.381 -21.357 1.00 91.88 92 THR A N 1
ATOM 742 C CA . THR A 1 92 ? 34.100 -22.315 -20.520 1.00 91.88 92 THR A CA 1
ATOM 743 C C . THR A 1 92 ? 33.362 -23.631 -20.250 1.00 91.88 92 THR A C 1
ATOM 745 O O . THR A 1 92 ? 33.989 -24.637 -19.926 1.00 91.88 92 THR A O 1
ATOM 748 N N . GLY A 1 93 ? 32.030 -23.656 -20.380 1.00 91.00 93 GLY A N 1
ATOM 749 C CA . GLY A 1 93 ? 31.188 -24.804 -20.024 1.00 91.00 93 GLY A CA 1
ATOM 750 C C . GLY A 1 93 ? 31.051 -25.042 -18.515 1.00 91.00 93 GLY A C 1
ATOM 751 O O . GLY A 1 93 ? 30.356 -25.981 -18.104 1.00 91.00 93 GLY A O 1
ATOM 752 N N . GLU A 1 94 ? 31.687 -24.208 -17.690 1.00 93.88 94 GLU A N 1
ATOM 753 C CA . GLU A 1 94 ? 31.631 -24.286 -16.234 1.00 93.88 94 GLU A CA 1
ATOM 754 C C . GLU A 1 94 ? 30.256 -23.863 -15.707 1.00 93.88 94 GLU A C 1
ATOM 756 O O . GLU A 1 94 ? 29.497 -23.146 -16.358 1.00 93.88 94 GLU A O 1
ATOM 761 N N . ARG A 1 95 ? 29.897 -24.353 -14.518 1.00 93.00 95 ARG A N 1
ATOM 762 C CA . ARG A 1 95 ? 28.634 -23.997 -13.863 1.00 93.00 95 ARG A CA 1
ATOM 763 C C . ARG A 1 95 ? 28.838 -22.723 -13.054 1.00 93.00 95 ARG A C 1
ATOM 765 O O . ARG A 1 95 ? 29.412 -22.787 -11.971 1.00 93.00 95 ARG A O 1
ATOM 772 N N . VAL A 1 96 ? 28.307 -21.609 -13.539 1.00 92.19 96 VAL A N 1
ATOM 773 C CA . VAL A 1 96 ? 28.369 -20.316 -12.853 1.00 92.19 96 VAL A CA 1
ATOM 774 C C . VAL A 1 96 ? 27.049 -20.022 -12.155 1.00 92.19 96 VAL A C 1
ATOM 776 O O . VAL A 1 96 ? 25.967 -20.354 -12.649 1.00 92.19 96 VAL A O 1
ATOM 779 N N . GLN A 1 97 ? 27.143 -19.445 -10.955 1.00 91.06 97 GLN A N 1
ATOM 780 C CA . GLN A 1 97 ? 25.974 -18.987 -10.216 1.00 91.06 97 GLN A CA 1
ATOM 781 C C . GLN A 1 97 ? 25.355 -17.790 -10.936 1.00 91.06 97 GLN A C 1
ATOM 783 O O . GLN A 1 97 ? 26.038 -16.856 -11.340 1.00 91.06 97 GLN A O 1
ATOM 788 N N . THR A 1 98 ? 24.042 -17.825 -11.090 1.00 87.69 98 THR A N 1
ATOM 789 C CA . THR A 1 98 ? 23.313 -16.807 -11.834 1.00 87.69 98 THR A CA 1
ATOM 790 C C . THR A 1 98 ? 23.084 -15.587 -10.957 1.00 87.69 98 THR A C 1
ATOM 792 O O . THR A 1 98 ? 22.449 -15.675 -9.906 1.00 87.69 98 THR A O 1
ATOM 795 N N . GLU A 1 99 ? 23.587 -14.438 -11.394 1.00 86.12 99 GLU A N 1
ATOM 796 C CA . GLU A 1 99 ? 23.380 -13.170 -10.703 1.00 86.12 99 GLU A CA 1
ATOM 797 C C . GLU A 1 99 ? 21.968 -12.639 -10.984 1.00 86.12 99 GLU A C 1
ATOM 799 O O . GLU A 1 99 ? 21.633 -12.274 -12.112 1.00 86.12 99 GLU A O 1
ATOM 804 N N . ARG A 1 100 ? 21.125 -12.577 -9.948 1.00 86.81 100 ARG A N 1
ATOM 805 C CA . ARG A 1 100 ? 19.801 -11.944 -10.019 1.00 86.81 100 ARG A CA 1
ATOM 806 C C . ARG A 1 100 ? 19.897 -10.524 -9.475 1.00 86.81 100 ARG A C 1
ATOM 808 O O . ARG A 1 100 ? 19.710 -10.294 -8.283 1.00 86.81 100 ARG A O 1
ATOM 815 N N . MET A 1 101 ? 20.244 -9.586 -10.350 1.00 85.81 101 MET A N 1
ATOM 816 C CA . MET A 1 101 ? 20.302 -8.166 -10.010 1.00 85.81 101 MET A CA 1
ATOM 817 C C . MET A 1 101 ? 19.071 -7.442 -10.544 1.00 85.81 101 MET A C 1
ATOM 819 O O . MET A 1 101 ? 18.889 -7.292 -11.751 1.00 85.81 101 MET A O 1
ATOM 823 N N . GLU A 1 102 ? 18.236 -6.983 -9.618 1.00 87.62 102 GLU A N 1
ATOM 824 C CA . GLU A 1 102 ? 17.076 -6.154 -9.922 1.00 87.62 102 GLU A CA 1
ATOM 825 C C . GLU A 1 102 ? 17.532 -4.778 -10.430 1.00 87.62 102 GLU A C 1
ATOM 827 O O . GLU A 1 102 ? 18.481 -4.185 -9.912 1.00 87.62 102 GLU A O 1
ATOM 832 N N . ILE A 1 103 ? 16.842 -4.252 -11.444 1.00 91.62 103 ILE A N 1
ATOM 833 C CA . ILE A 1 103 ? 17.071 -2.883 -11.915 1.00 91.62 103 ILE A CA 1
ATOM 834 C C . ILE A 1 103 ? 16.359 -1.926 -10.952 1.00 91.62 103 ILE A C 1
ATOM 836 O O . ILE A 1 103 ? 15.140 -2.045 -10.809 1.00 91.62 103 ILE A O 1
ATOM 840 N N . PRO A 1 104 ? 17.067 -0.967 -10.325 1.00 92.31 104 PRO A N 1
ATOM 841 C CA . PRO A 1 104 ? 16.432 0.026 -9.471 1.00 92.31 104 PRO A CA 1
ATOM 842 C C . PRO A 1 104 ? 15.440 0.875 -10.266 1.00 92.31 104 PRO A C 1
ATOM 844 O O . PRO A 1 104 ? 15.780 1.441 -11.309 1.00 92.31 104 PRO A O 1
ATOM 847 N N . VAL A 1 105 ? 14.219 0.965 -9.749 1.00 93.69 105 VAL A N 1
ATOM 848 C CA . VAL A 1 105 ? 13.141 1.783 -10.304 1.00 93.69 105 VAL A CA 1
ATOM 849 C C . VAL A 1 105 ? 12.829 2.887 -9.314 1.00 93.69 105 VAL A C 1
ATOM 851 O O . VAL A 1 105 ? 12.629 2.625 -8.129 1.00 93.69 105 VAL A O 1
ATOM 854 N N . GLU A 1 106 ? 12.767 4.119 -9.801 1.00 94.75 106 GLU A N 1
ATOM 855 C CA . GLU A 1 106 ? 12.295 5.245 -9.007 1.00 94.75 106 GLU A CA 1
ATOM 856 C C . GLU A 1 106 ? 10.823 5.514 -9.315 1.00 94.75 106 GLU A C 1
ATOM 858 O O . GLU A 1 106 ? 10.428 5.691 -10.471 1.00 94.75 106 GLU A O 1
ATOM 863 N N . TYR A 1 107 ? 10.011 5.562 -8.264 1.00 95.00 107 TYR A N 1
ATOM 864 C CA . TYR A 1 107 ? 8.587 5.849 -8.357 1.00 95.00 107 TYR A CA 1
ATOM 865 C C . TYR A 1 107 ? 8.348 7.309 -7.973 1.00 95.00 107 TYR A C 1
ATOM 867 O O . TYR A 1 107 ? 8.567 7.668 -6.814 1.00 95.00 107 TYR A O 1
ATOM 875 N N . PRO A 1 108 ? 7.934 8.171 -8.915 1.00 95.19 108 PRO A N 1
ATOM 876 C CA . PRO A 1 108 ? 7.621 9.555 -8.596 1.00 95.19 108 PRO A CA 1
ATOM 877 C C . PRO A 1 108 ? 6.253 9.640 -7.898 1.00 95.19 108 PRO A C 1
ATOM 879 O O . PRO A 1 108 ? 5.474 8.684 -7.927 1.00 95.19 108 PRO A O 1
ATOM 882 N N . GLU A 1 109 ? 5.929 10.769 -7.270 1.00 94.75 109 GLU A N 1
ATOM 883 C CA . GLU A 1 109 ? 4.691 10.910 -6.485 1.00 94.75 109 GLU A CA 1
ATOM 884 C C . GLU A 1 109 ? 3.426 10.679 -7.328 1.00 94.75 109 GLU A C 1
ATOM 886 O O . GLU A 1 109 ? 2.463 10.087 -6.843 1.00 94.75 109 GLU A O 1
ATOM 891 N N . GLU A 1 110 ? 3.444 11.033 -8.619 1.00 93.56 110 GLU A N 1
ATOM 892 C CA . GLU A 1 110 ? 2.314 10.821 -9.532 1.00 93.56 110 GLU A CA 1
ATOM 893 C C . GLU A 1 110 ? 1.957 9.338 -9.706 1.00 93.56 110 GLU A C 1
ATOM 895 O O . GLU A 1 110 ? 0.797 9.008 -9.969 1.00 93.56 110 GLU A O 1
ATOM 900 N N . SER A 1 111 ? 2.925 8.433 -9.517 1.00 94.50 111 SER A N 1
ATOM 901 C CA . SER A 1 111 ? 2.683 6.985 -9.574 1.00 94.50 111 SER A CA 1
ATOM 902 C C . SER A 1 111 ? 1.749 6.502 -8.468 1.00 94.50 111 SER A C 1
ATOM 904 O O . SER A 1 111 ? 0.978 5.571 -8.682 1.00 94.50 111 SER A O 1
ATOM 906 N N . GLN A 1 112 ? 1.750 7.178 -7.315 1.00 95.38 112 GLN A N 1
ATOM 907 C CA . GLN A 1 112 ? 0.934 6.802 -6.164 1.00 95.38 112 GLN A CA 1
ATOM 908 C C . GLN A 1 112 ? -0.538 7.191 -6.332 1.00 95.38 112 GLN A C 1
ATOM 910 O O . GLN A 1 112 ? -1.412 6.571 -5.726 1.00 95.38 112 GLN A O 1
ATOM 915 N N . PHE A 1 113 ? -0.819 8.191 -7.172 1.00 95.00 113 PHE A N 1
ATOM 916 C CA . PHE A 1 113 ? -2.177 8.639 -7.491 1.00 95.00 113 PHE A CA 1
ATOM 917 C C . PHE A 1 113 ? -2.785 7.906 -8.700 1.00 95.00 113 PHE A C 1
ATOM 919 O O . PHE A 1 113 ? -4.002 7.922 -8.878 1.00 95.00 113 PHE A O 1
ATOM 926 N N . GLY A 1 114 ? -1.954 7.272 -9.533 1.00 94.88 114 GLY A N 1
ATOM 927 C CA . GLY A 1 114 ? -2.364 6.496 -10.705 1.00 94.88 114 GLY A CA 1
ATOM 928 C C . GLY A 1 114 ? -2.187 4.988 -10.526 1.00 94.88 114 GLY A C 1
ATOM 929 O O . GLY A 1 114 ? -1.892 4.505 -9.439 1.00 94.88 114 GLY A O 1
ATOM 930 N N . LEU A 1 115 ? -2.357 4.230 -11.608 1.00 96.75 115 LEU A N 1
ATOM 931 C CA . LEU A 1 115 ? -2.114 2.786 -11.651 1.00 96.75 115 LEU A CA 1
ATOM 932 C C . LEU A 1 115 ? -1.041 2.487 -12.693 1.00 96.75 115 LEU A C 1
ATOM 934 O O . LEU A 1 115 ? -1.308 2.510 -13.893 1.00 96.75 115 LEU A O 1
ATOM 938 N N . TRP A 1 116 ? 0.190 2.257 -12.238 1.00 96.25 116 TRP A N 1
ATOM 939 C CA . TRP A 1 116 ? 1.334 2.053 -13.136 1.00 96.25 116 TRP A CA 1
ATOM 940 C C . TRP A 1 116 ? 1.754 0.582 -13.250 1.00 96.25 116 TRP A C 1
ATOM 942 O O . TRP A 1 116 ? 2.502 0.236 -14.163 1.00 96.25 116 TRP A O 1
ATOM 952 N N . GLY A 1 117 ? 1.249 -0.295 -12.371 1.00 92.12 117 GLY A N 1
ATOM 953 C CA . GLY A 1 117 ? 1.474 -1.745 -12.445 1.00 92.12 117 GLY A CA 1
ATOM 954 C C . GLY A 1 117 ? 2.935 -2.140 -12.244 1.00 92.12 117 GLY A C 1
ATOM 955 O O . GLY A 1 117 ? 3.451 -2.985 -12.981 1.00 92.12 117 GLY A O 1
ATOM 956 N N . GLY A 1 118 ? 3.608 -1.465 -11.309 1.00 91.25 118 GLY A N 1
ATOM 957 C CA . GLY A 1 118 ? 5.026 -1.660 -11.001 1.00 91.25 118 GLY A CA 1
ATOM 958 C C . GLY A 1 118 ? 5.998 -0.939 -11.940 1.00 91.25 118 GLY A C 1
ATOM 959 O O . GLY A 1 118 ? 7.200 -0.983 -11.702 1.00 91.25 118 GLY A O 1
ATOM 960 N N . GLU A 1 119 ? 5.523 -0.257 -12.988 1.00 94.25 119 GLU A N 1
ATOM 961 C CA . GLU A 1 119 ? 6.396 0.571 -13.825 1.00 94.25 119 GLU A CA 1
ATOM 962 C C . GLU A 1 119 ? 6.815 1.857 -13.104 1.00 94.25 119 GLU A C 1
ATOM 964 O O . GLU A 1 119 ? 6.075 2.413 -12.293 1.00 94.25 119 GLU A O 1
ATOM 969 N N . GLY A 1 120 ? 7.991 2.376 -13.452 1.00 94.81 120 GLY A N 1
ATOM 970 C CA . GLY A 1 120 ? 8.488 3.649 -12.942 1.00 94.81 120 GLY A CA 1
ATOM 971 C C . GLY A 1 120 ? 9.632 4.198 -13.784 1.00 94.81 120 GLY A C 1
ATOM 972 O O . GLY A 1 120 ? 9.839 3.796 -14.932 1.00 94.81 120 GLY A O 1
ATOM 973 N N . PHE A 1 121 ? 10.363 5.167 -13.241 1.00 96.00 121 PHE A N 1
ATOM 974 C CA . PHE A 1 121 ? 11.487 5.779 -13.936 1.00 96.00 121 PHE A CA 1
ATOM 975 C C . PHE A 1 121 ? 12.737 4.928 -13.762 1.00 96.00 121 PHE A C 1
ATOM 977 O O . PHE A 1 121 ? 13.128 4.580 -12.650 1.00 96.00 121 PHE A O 1
ATOM 984 N N . ILE A 1 122 ? 13.391 4.638 -14.883 1.00 96.12 122 ILE A N 1
ATOM 985 C CA . ILE A 1 122 ? 14.671 3.937 -14.893 1.00 96.12 122 ILE A CA 1
ATOM 986 C C . ILE A 1 122 ? 15.734 4.924 -15.338 1.00 96.12 122 ILE A C 1
ATOM 988 O O . ILE A 1 122 ? 15.662 5.492 -16.437 1.00 96.12 122 ILE A O 1
ATOM 992 N N . TYR A 1 123 ? 16.740 5.098 -14.493 1.00 95.19 123 TYR A N 1
ATOM 993 C CA . TYR A 1 123 ? 17.912 5.905 -14.786 1.00 95.19 123 TYR A CA 1
ATOM 994 C C . TYR A 1 123 ? 19.062 4.995 -15.179 1.00 95.19 123 TYR A C 1
ATOM 996 O O . TYR A 1 123 ? 19.399 4.044 -14.481 1.00 95.19 123 TYR A O 1
ATOM 1004 N N . GLY A 1 124 ? 19.700 5.295 -16.304 1.00 93.81 124 GLY A N 1
ATOM 1005 C CA . GLY A 1 124 ? 20.887 4.561 -16.702 1.00 93.81 124 GLY A CA 1
ATOM 1006 C C . GLY A 1 124 ? 21.644 5.2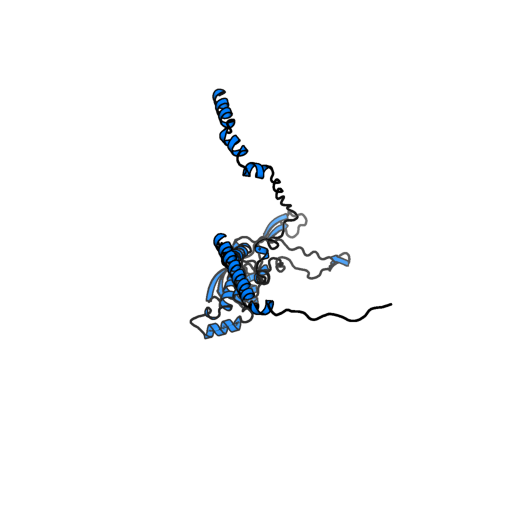35 -17.825 1.00 93.81 124 GLY A C 1
ATOM 1007 O O . GLY A 1 124 ? 21.479 6.420 -18.120 1.00 93.81 124 GLY A O 1
ATOM 1008 N N . MET A 1 125 ? 22.517 4.462 -18.457 1.00 92.44 125 MET A N 1
ATOM 1009 C CA . MET A 1 125 ? 23.363 4.930 -19.542 1.00 92.44 125 MET A CA 1
ATOM 1010 C C . MET A 1 125 ? 23.056 4.145 -20.807 1.00 92.44 125 MET A C 1
ATOM 1012 O O . MET A 1 125 ? 22.906 2.927 -20.778 1.00 92.44 125 MET A O 1
ATOM 1016 N N . LYS A 1 126 ? 23.018 4.839 -21.941 1.00 90.94 126 LYS A N 1
ATOM 1017 C CA . LYS A 1 126 ? 22.972 4.218 -23.266 1.00 90.94 126 LYS A CA 1
ATOM 1018 C C . LYS A 1 126 ? 24.236 4.548 -24.045 1.00 90.94 126 LYS A C 1
ATOM 1020 O O . LYS A 1 126 ? 24.806 5.626 -23.898 1.00 90.94 126 LYS A O 1
ATOM 1025 N N . ILE A 1 127 ? 24.652 3.649 -24.926 1.00 89.56 127 ILE A N 1
ATOM 1026 C CA . ILE A 1 127 ? 25.729 3.931 -25.879 1.00 89.56 127 ILE A CA 1
ATOM 1027 C C . ILE A 1 127 ? 25.155 4.809 -27.000 1.00 89.56 127 ILE A C 1
ATOM 1029 O O . ILE A 1 127 ? 24.112 4.485 -27.569 1.00 89.56 127 ILE A O 1
ATOM 1033 N N . ALA A 1 128 ? 25.815 5.931 -27.315 1.00 82.56 128 ALA A N 1
ATOM 1034 C CA . ALA A 1 128 ? 25.291 6.929 -28.256 1.00 82.56 128 ALA A CA 1
ATOM 1035 C C . ALA A 1 128 ? 25.028 6.380 -29.672 1.00 82.56 128 ALA A C 1
ATOM 1037 O O . ALA A 1 128 ? 24.077 6.793 -30.333 1.00 82.56 128 ALA A O 1
ATOM 1038 N N . ARG A 1 129 ? 25.866 5.448 -30.145 1.00 82.12 129 ARG A N 1
ATOM 1039 C CA . ARG A 1 129 ? 25.734 4.798 -31.457 1.00 82.12 129 ARG A CA 1
ATOM 1040 C C . ARG A 1 129 ? 25.673 3.286 -31.274 1.00 82.12 129 ARG A C 1
ATOM 1042 O O . ARG A 1 129 ? 26.585 2.705 -30.692 1.00 82.12 129 ARG A O 1
ATOM 1049 N N . LYS A 1 130 ? 24.626 2.667 -31.829 1.00 68.44 130 LYS A N 1
ATOM 1050 C CA . LYS A 1 130 ? 24.230 1.264 -31.600 1.00 68.44 130 LYS A CA 1
ATOM 1051 C C . LYS A 1 130 ? 25.333 0.224 -31.894 1.00 68.44 130 LYS A C 1
ATOM 1053 O O . LYS A 1 130 ? 25.302 -0.837 -31.293 1.00 68.44 130 LYS A O 1
ATOM 1058 N N . ASN A 1 131 ? 26.342 0.551 -32.718 1.00 66.19 131 ASN A N 1
ATOM 1059 C CA . ASN A 1 131 ? 27.340 -0.408 -33.229 1.00 66.19 131 ASN A CA 1
ATOM 1060 C C . ASN A 1 131 ? 28.813 0.020 -33.043 1.00 66.19 131 ASN A C 1
ATOM 1062 O O . ASN A 1 131 ? 29.673 -0.361 -33.834 1.00 66.19 131 ASN A O 1
ATOM 1066 N N . LYS A 1 132 ? 29.147 0.850 -32.047 1.00 69.88 132 LYS A N 1
ATOM 1067 C CA . LYS A 1 132 ? 30.546 1.261 -31.820 1.00 69.88 132 LYS A CA 1
ATOM 1068 C C . LYS A 1 132 ? 30.942 1.069 -30.361 1.00 69.88 132 LYS A C 1
ATOM 1070 O O . LYS A 1 132 ? 30.553 1.866 -29.512 1.00 69.88 132 LYS A O 1
ATOM 1075 N N . ARG A 1 133 ? 31.787 0.056 -30.112 1.00 70.19 133 ARG A N 1
ATOM 1076 C CA . ARG A 1 133 ? 32.370 -0.303 -28.800 1.00 70.19 133 ARG A CA 1
ATOM 1077 C C . ARG A 1 133 ? 33.016 0.894 -28.077 1.00 70.19 133 ARG A C 1
ATOM 1079 O O . ARG A 1 133 ? 33.005 0.938 -26.856 1.00 70.19 133 ARG A O 1
ATOM 1086 N N . PHE A 1 134 ? 33.496 1.886 -28.831 1.00 76.19 134 PHE A N 1
ATOM 1087 C CA . PHE A 1 134 ? 34.150 3.105 -28.330 1.00 76.19 134 PHE A CA 1
ATOM 1088 C C . PHE A 1 134 ? 33.272 4.369 -28.365 1.00 76.19 134 PHE A C 1
ATOM 1090 O O . PHE A 1 134 ? 33.785 5.479 -28.270 1.00 76.19 134 PHE A O 1
ATOM 1097 N N . SER A 1 135 ? 31.958 4.251 -28.575 1.00 83.69 135 SER A N 1
ATOM 1098 C CA . SER A 1 135 ? 31.085 5.431 -28.505 1.00 83.69 135 SER A CA 1
ATOM 1099 C C . SER A 1 135 ? 30.853 5.872 -27.061 1.00 83.69 135 SER A C 1
ATOM 1101 O O . SER A 1 135 ? 30.759 5.018 -26.177 1.00 83.69 135 SER A O 1
ATOM 1103 N N . PRO A 1 136 ? 30.709 7.186 -26.811 1.00 87.44 136 PRO A N 1
ATOM 1104 C CA . PRO A 1 136 ? 30.475 7.689 -25.467 1.00 87.44 136 PRO A CA 1
ATOM 1105 C C . PRO A 1 136 ? 29.153 7.158 -24.903 1.00 87.44 136 PRO A C 1
ATOM 1107 O O . PRO A 1 136 ? 28.170 6.951 -25.630 1.00 87.44 136 PRO A O 1
ATOM 1110 N N . ARG A 1 137 ? 29.143 6.950 -23.585 1.00 90.06 137 ARG A N 1
ATOM 1111 C CA . ARG A 1 137 ? 27.935 6.651 -22.815 1.00 90.06 137 ARG A CA 1
ATOM 1112 C C . ARG A 1 137 ? 27.195 7.955 -22.537 1.00 90.06 137 ARG A C 1
ATOM 1114 O O . ARG A 1 137 ? 27.802 8.940 -22.135 1.00 90.06 137 ARG A O 1
ATOM 1121 N N . VAL A 1 138 ? 25.890 7.952 -22.773 1.00 93.00 138 VAL A N 1
ATOM 1122 C CA . VAL A 1 138 ? 25.006 9.107 -22.600 1.00 93.00 138 VAL A CA 1
ATOM 1123 C C . VAL A 1 138 ? 23.945 8.736 -21.569 1.00 93.00 138 VAL A C 1
ATOM 1125 O O . VAL A 1 138 ? 23.357 7.656 -21.696 1.00 93.00 138 VAL A O 1
ATOM 1128 N N . PRO A 1 139 ? 23.674 9.588 -20.566 1.00 94.81 139 PRO A N 1
ATOM 1129 C CA . PRO A 1 139 ? 22.602 9.334 -19.615 1.00 94.81 139 PRO A CA 1
ATOM 1130 C C . PRO A 1 139 ? 21.257 9.260 -20.345 1.00 94.81 139 PRO A C 1
ATOM 1132 O O . PRO A 1 139 ? 20.962 10.049 -21.248 1.00 94.81 139 PRO A O 1
ATOM 1135 N N . LYS A 1 140 ? 20.435 8.283 -19.976 1.00 95.00 140 LYS A N 1
ATOM 1136 C CA . LYS A 1 140 ? 19.089 8.098 -20.504 1.00 95.00 140 LYS A CA 1
ATOM 1137 C C . LYS A 1 140 ? 18.153 7.779 -19.353 1.00 95.00 140 LYS A C 1
ATOM 1139 O O . LYS A 1 140 ? 18.424 6.902 -18.543 1.00 95.00 140 LYS A O 1
ATOM 1144 N N . VAL A 1 141 ? 17.037 8.493 -19.348 1.00 96.25 141 VAL A N 1
ATOM 1145 C CA . VAL A 1 141 ? 15.882 8.173 -18.518 1.00 96.25 141 VAL A CA 1
ATOM 1146 C C . VAL A 1 141 ? 14.859 7.475 -19.404 1.00 96.25 141 VAL A C 1
ATOM 1148 O O . VAL A 1 141 ? 14.508 7.990 -20.479 1.00 96.25 141 VAL A O 1
ATOM 1151 N N . TRP A 1 142 ? 14.419 6.297 -18.979 1.00 96.00 142 TRP A N 1
ATOM 1152 C CA . TRP A 1 142 ? 13.274 5.600 -19.552 1.00 96.00 142 TRP A CA 1
ATOM 1153 C C . TRP A 1 142 ? 12.064 5.881 -18.669 1.00 96.00 142 TRP A C 1
ATOM 1155 O O . TRP A 1 142 ? 12.108 5.653 -17.463 1.00 96.00 142 TRP A O 1
ATOM 1165 N N . LYS A 1 143 ? 11.020 6.443 -19.279 1.00 95.56 143 LYS A N 1
ATOM 1166 C CA . LYS A 1 143 ? 9.768 6.800 -18.614 1.00 95.56 143 LYS A CA 1
ATOM 1167 C C . LYS A 1 143 ? 8.652 5.898 -19.144 1.00 95.56 143 LYS A C 1
ATOM 1169 O O . LYS A 1 143 ? 8.660 5.630 -20.351 1.00 95.56 143 LYS A O 1
ATOM 1174 N N . PRO A 1 144 ? 7.714 5.468 -18.289 1.00 95.81 144 PRO A N 1
ATOM 1175 C CA . PRO A 1 144 ? 6.554 4.712 -18.724 1.00 95.81 144 PRO A CA 1
ATOM 1176 C C . PRO A 1 144 ? 5.598 5.601 -19.519 1.00 95.81 144 PRO A C 1
ATOM 1178 O O . PRO A 1 144 ? 5.600 6.831 -19.396 1.00 95.81 144 PRO A O 1
ATOM 1181 N N . HIS A 1 145 ? 4.774 4.969 -20.349 1.00 94.94 145 HIS A N 1
ATOM 1182 C CA . HIS A 1 145 ? 3.773 5.667 -21.149 1.00 94.94 145 HIS A CA 1
ATOM 1183 C C . HIS A 1 145 ? 2.448 5.727 -20.393 1.00 94.94 145 HIS A C 1
ATOM 1185 O O . HIS A 1 145 ? 1.632 4.810 -20.483 1.00 94.94 145 HIS A O 1
ATOM 1191 N N . VAL A 1 146 ? 2.260 6.802 -19.630 1.00 96.06 146 VAL A N 1
ATOM 1192 C CA . VAL A 1 146 ? 1.070 7.024 -18.799 1.00 96.06 146 VAL A CA 1
ATOM 1193 C C . VAL A 1 146 ? 0.044 7.846 -19.576 1.00 96.06 146 VAL A C 1
ATOM 1195 O O . VAL A 1 146 ? 0.367 8.894 -20.136 1.00 96.06 146 VAL A O 1
ATOM 1198 N N . LYS A 1 147 ? -1.206 7.383 -19.592 1.00 96.06 147 LYS A N 1
ATOM 1199 C CA 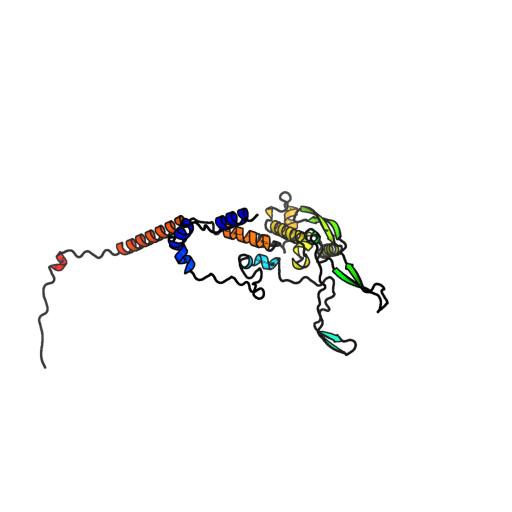. LYS A 1 147 ? -2.354 8.089 -20.171 1.00 96.06 147 LYS A CA 1
ATOM 1200 C C . LYS A 1 147 ? -3.519 8.081 -19.195 1.00 96.06 147 LYS A C 1
ATOM 1202 O O . LYS A 1 147 ? -3.668 7.155 -18.408 1.00 96.06 147 LYS A O 1
ATOM 1207 N N . THR A 1 148 ? -4.359 9.103 -19.253 1.00 97.00 148 THR A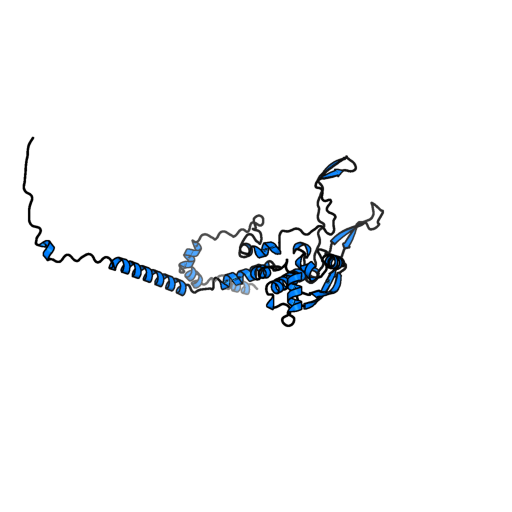 N 1
ATOM 1208 C CA . THR A 1 148 ? -5.588 9.142 -18.465 1.00 97.00 148 THR A CA 1
ATOM 1209 C C . THR A 1 148 ? -6.669 8.297 -19.133 1.00 97.00 148 THR A C 1
ATOM 1211 O O . THR A 1 148 ? -6.963 8.478 -20.314 1.00 97.00 148 THR A O 1
ATOM 1214 N N . TYR A 1 149 ? -7.256 7.370 -18.380 1.00 96.06 149 TYR A N 1
ATOM 1215 C CA . TYR A 1 149 ? -8.377 6.542 -18.823 1.00 96.06 149 TYR A CA 1
ATOM 1216 C C . TYR A 1 149 ? -9.512 6.586 -17.803 1.00 96.06 149 TYR A C 1
ATOM 1218 O O . TYR A 1 149 ? -9.279 6.708 -16.598 1.00 96.06 149 TYR A O 1
ATOM 1226 N N . THR A 1 150 ? -10.744 6.453 -18.294 1.00 97.12 150 THR A N 1
ATOM 1227 C CA . THR A 1 150 ? -11.943 6.345 -17.460 1.00 97.12 150 THR A CA 1
ATOM 1228 C C . THR A 1 150 ? -12.279 4.871 -17.236 1.00 97.12 150 THR A C 1
ATOM 1230 O O . THR A 1 150 ? -12.751 4.197 -18.150 1.00 97.12 150 THR A O 1
ATOM 1233 N N . LEU A 1 151 ? -12.051 4.369 -16.024 1.00 96.81 151 LEU A N 1
ATOM 1234 C CA . LEU A 1 151 ? -12.331 2.988 -15.624 1.00 96.81 151 LEU A CA 1
ATOM 1235 C C . LEU A 1 151 ? -13.599 2.934 -14.771 1.00 96.81 151 LEU A C 1
ATOM 1237 O O . LEU A 1 151 ? -13.803 3.777 -13.902 1.00 96.81 151 LEU A O 1
ATOM 1241 N N . TYR A 1 152 ? -14.465 1.952 -15.010 1.00 97.56 152 TYR A N 1
ATOM 1242 C CA . TYR A 1 152 ? -15.684 1.751 -14.226 1.00 97.56 152 TYR A CA 1
ATOM 1243 C C . TYR A 1 152 ? -15.514 0.581 -13.257 1.00 97.56 152 TYR A C 1
ATOM 1245 O O . TYR A 1 152 ? -15.043 -0.486 -13.650 1.00 97.56 152 TYR A O 1
ATOM 1253 N N . SER A 1 153 ? -15.920 0.790 -12.005 1.00 97.25 153 SER A N 1
ATOM 1254 C CA . SER A 1 153 ? -16.001 -0.250 -10.980 1.00 97.25 153 SER A CA 1
ATOM 1255 C C . SER A 1 153 ? -17.446 -0.696 -10.799 1.00 97.25 153 SER A C 1
ATOM 1257 O O . SER A 1 153 ? -18.322 0.126 -10.524 1.00 97.25 153 SER A O 1
ATOM 1259 N N . GLU A 1 154 ? -17.687 -2.001 -10.904 1.00 95.25 154 GLU A N 1
ATOM 1260 C CA . GLU A 1 154 ? -18.999 -2.604 -10.678 1.00 95.25 154 GLU A CA 1
ATOM 1261 C C . GLU A 1 154 ? -19.338 -2.646 -9.185 1.00 95.25 154 GLU A C 1
ATOM 1263 O O . GLU A 1 154 ? -20.491 -2.419 -8.822 1.00 95.25 154 GLU A O 1
ATOM 1268 N N . ILE A 1 155 ? -18.349 -2.927 -8.325 1.00 96.19 155 ILE A N 1
ATOM 1269 C CA . ILE A 1 155 ? -18.527 -3.017 -6.864 1.00 96.19 155 ILE A CA 1
ATOM 1270 C C . ILE A 1 155 ? -18.861 -1.646 -6.270 1.00 96.19 155 ILE A C 1
ATOM 1272 O O . ILE A 1 155 ? -19.715 -1.542 -5.388 1.00 96.19 155 ILE A O 1
ATOM 1276 N N . LEU A 1 156 ? -18.178 -0.597 -6.735 1.00 95.56 156 LEU A N 1
ATOM 1277 C CA . LEU A 1 156 ? -18.355 0.765 -6.227 1.00 95.56 156 LEU A CA 1
ATOM 1278 C C . LEU A 1 156 ? -19.425 1.565 -6.985 1.00 95.56 156 LEU A C 1
ATOM 1280 O O . LEU A 1 156 ? -19.781 2.646 -6.520 1.00 95.56 156 LEU A O 1
ATOM 1284 N N . ASP A 1 157 ? -19.901 1.054 -8.126 1.00 95.19 157 ASP A N 1
ATOM 1285 C CA . ASP A 1 157 ? -20.814 1.715 -9.071 1.00 95.19 157 ASP A CA 1
ATOM 1286 C C . ASP A 1 157 ? -20.360 3.124 -9.489 1.00 95.19 157 ASP A C 1
ATOM 1288 O O . ASP A 1 157 ? -21.127 4.088 -9.514 1.00 95.19 157 ASP A O 1
ATOM 1292 N N . LYS A 1 158 ? -19.061 3.281 -9.760 1.00 96.06 158 LYS A N 1
ATOM 1293 C CA . LYS A 1 158 ? -18.453 4.586 -10.057 1.00 96.06 158 LYS A CA 1
ATOM 1294 C C . LYS A 1 158 ? -17.433 4.499 -11.177 1.00 96.06 158 LYS A C 1
ATOM 1296 O O . LYS A 1 158 ? -16.750 3.490 -11.347 1.00 96.06 158 LYS A O 1
ATOM 1301 N N . LYS A 1 159 ? -17.329 5.596 -11.928 1.00 97.38 159 LYS A N 1
ATOM 1302 C CA . LYS A 1 159 ? -16.274 5.827 -12.917 1.00 97.38 159 LYS A CA 1
ATOM 1303 C C . LYS A 1 159 ? -15.135 6.604 -12.264 1.00 97.38 159 LYS A C 1
ATOM 1305 O O . LYS A 1 159 ? -15.387 7.555 -11.528 1.00 97.38 159 LYS A O 1
ATOM 1310 N N . PHE A 1 160 ? -13.906 6.208 -12.556 1.00 96.25 160 PHE A N 1
ATOM 1311 C CA . PHE A 1 160 ? -12.682 6.827 -12.068 1.00 96.25 160 PHE A CA 1
ATOM 1312 C C . PHE A 1 160 ? -11.829 7.255 -13.253 1.00 96.25 160 PHE A C 1
ATOM 1314 O O . PHE A 1 160 ? -11.626 6.474 -14.179 1.00 96.25 160 PHE A O 1
ATOM 1321 N N . GLU A 1 161 ? -11.312 8.476 -13.213 1.00 96.69 161 GLU A N 1
ATOM 1322 C CA . GLU A 1 161 ? -10.329 8.964 -14.178 1.00 96.69 161 GLU A CA 1
ATOM 1323 C C . GLU A 1 161 ? -8.942 8.824 -13.557 1.00 96.69 161 GLU A C 1
ATOM 1325 O O . GLU A 1 161 ? -8.594 9.550 -12.629 1.00 96.69 161 GLU A O 1
ATOM 1330 N N . LEU A 1 162 ? -8.169 7.842 -14.026 1.00 96.44 162 LEU A N 1
ATOM 1331 C CA . LEU A 1 162 ? -6.865 7.498 -13.457 1.00 96.44 162 LEU A CA 1
ATOM 1332 C C . LEU A 1 162 ? -5.775 7.585 -14.524 1.00 96.44 162 LEU A C 1
ATOM 1334 O O . LEU A 1 162 ? -6.014 7.312 -15.700 1.00 96.44 162 LEU A O 1
ATOM 1338 N N . GLY A 1 163 ? -4.560 7.947 -14.105 1.00 96.69 163 GLY A N 1
ATOM 1339 C CA . GLY A 1 163 ? -3.360 7.815 -14.929 1.00 96.69 163 GLY A CA 1
ATOM 1340 C C . GLY A 1 163 ? -2.920 6.355 -14.964 1.00 96.69 163 GLY A C 1
ATOM 1341 O O . GLY A 1 163 ? -2.465 5.833 -13.949 1.00 96.69 163 GLY A O 1
ATOM 1342 N N . VAL A 1 164 ? -3.072 5.705 -16.113 1.00 97.19 164 VAL A N 1
ATOM 1343 C CA . VAL A 1 164 ? -2.847 4.271 -16.305 1.00 97.19 164 VAL A CA 1
ATOM 1344 C C . VAL A 1 164 ? -1.773 4.046 -17.371 1.00 97.19 164 VAL A C 1
ATOM 1346 O O . VAL A 1 164 ? -1.718 4.758 -18.380 1.00 97.19 164 VAL A O 1
ATOM 1349 N N . THR A 1 165 ? -0.888 3.077 -17.142 1.00 96.88 165 THR A N 1
ATOM 1350 C CA . THR A 1 165 ? 0.101 2.633 -18.137 1.00 96.88 165 THR A CA 1
ATOM 1351 C C . THR A 1 165 ? -0.515 1.632 -19.113 1.00 96.88 165 THR A C 1
ATOM 1353 O O . THR A 1 165 ? -1.510 0.978 -18.810 1.00 96.88 165 THR A O 1
ATOM 1356 N N . VAL A 1 166 ? 0.082 1.479 -20.300 1.00 94.94 166 VAL A N 1
ATOM 1357 C CA . VAL A 1 166 ? -0.393 0.493 -21.295 1.00 94.94 166 VAL A CA 1
ATOM 1358 C C . VAL A 1 166 ? -0.411 -0.919 -20.702 1.00 94.94 166 VAL A C 1
ATOM 1360 O O . VAL A 1 166 ? -1.411 -1.613 -20.829 1.00 94.94 166 VAL A O 1
ATOM 1363 N N . ARG A 1 167 ? 0.630 -1.283 -19.945 1.00 94.69 167 ARG A N 1
ATOM 1364 C CA . ARG A 1 167 ? 0.717 -2.562 -19.235 1.00 94.69 167 ARG A CA 1
ATOM 1365 C C . ARG A 1 167 ? -0.473 -2.816 -18.316 1.00 94.69 167 ARG A C 1
ATOM 1367 O O . ARG A 1 167 ? -0.972 -3.931 -18.265 1.00 94.69 167 ARG A O 1
ATOM 1374 N N . VAL A 1 168 ? -0.909 -1.818 -17.548 1.00 96.62 168 VAL A N 1
ATOM 1375 C CA . VAL A 1 168 ? -2.044 -2.007 -16.633 1.00 96.62 168 VAL A CA 1
ATOM 1376 C C . VAL A 1 168 ? -3.334 -2.252 -17.405 1.00 96.62 168 VAL A C 1
ATOM 1378 O O . VAL A 1 168 ? -4.157 -3.031 -16.941 1.00 96.62 168 VAL A O 1
ATOM 1381 N N . MET A 1 169 ? -3.497 -1.654 -18.587 1.00 96.38 169 MET A N 1
ATOM 1382 C CA . MET A 1 169 ? -4.629 -1.976 -19.456 1.00 96.38 169 MET A CA 1
ATOM 1383 C C . MET A 1 169 ? -4.608 -3.455 -19.864 1.00 96.38 169 MET A C 1
ATOM 1385 O O . MET A 1 169 ? -5.612 -4.139 -19.693 1.00 96.38 169 MET A O 1
ATOM 1389 N N . ASP A 1 170 ? -3.445 -3.967 -20.279 1.00 96.31 170 ASP A N 1
ATOM 1390 C CA . ASP A 1 170 ? -3.277 -5.386 -20.618 1.00 96.31 170 ASP A CA 1
ATOM 1391 C C . ASP A 1 170 ? -3.577 -6.289 -19.404 1.00 96.31 170 ASP A C 1
ATOM 1393 O O . ASP A 1 170 ? -4.301 -7.274 -19.518 1.00 96.31 170 ASP A O 1
ATOM 1397 N N . LEU A 1 171 ? -3.103 -5.920 -18.206 1.00 96.50 171 LEU A N 1
ATOM 1398 C CA . LEU A 1 171 ? -3.372 -6.665 -16.968 1.00 96.50 171 LEU A CA 1
ATOM 1399 C C . LEU A 1 171 ? -4.852 -6.635 -16.557 1.00 96.50 171 LEU A C 1
ATOM 1401 O O . LEU A 1 171 ? -5.351 -7.602 -15.981 1.00 96.50 171 LEU A O 1
ATOM 1405 N N . ILE A 1 172 ? -5.560 -5.534 -16.822 1.00 97.31 172 ILE A N 1
ATOM 1406 C CA . ILE A 1 172 ? -7.007 -5.430 -16.592 1.00 97.31 172 ILE A CA 1
ATOM 1407 C C . ILE A 1 172 ? -7.757 -6.380 -17.529 1.00 97.31 172 ILE A C 1
ATOM 1409 O O . ILE A 1 172 ? -8.686 -7.063 -17.082 1.00 97.31 172 ILE A O 1
ATOM 1413 N N . ASP A 1 173 ? -7.332 -6.461 -18.789 1.00 97.25 173 ASP A N 1
ATOM 1414 C CA . ASP A 1 173 ? -7.905 -7.372 -19.777 1.00 97.25 173 ASP A CA 1
ATOM 1415 C C . ASP A 1 173 ? -7.611 -8.839 -19.413 1.00 97.25 173 ASP A C 1
ATOM 1417 O O . ASP A 1 173 ? -8.524 -9.667 -19.407 1.00 97.25 173 ASP A O 1
ATOM 1421 N N . GLU A 1 174 ? -6.383 -9.158 -18.988 1.00 97.12 174 GLU A N 1
ATOM 1422 C CA . GLU A 1 174 ? -5.996 -10.484 -18.475 1.00 97.12 174 GLU A CA 1
ATOM 1423 C C . GLU A 1 174 ? -6.767 -10.885 -17.205 1.00 97.12 174 GLU A C 1
ATOM 1425 O O . GLU A 1 174 ? -7.053 -12.065 -16.974 1.00 97.12 174 GLU A O 1
ATOM 1430 N N . ALA A 1 175 ? -7.108 -9.910 -16.359 1.00 96.19 175 ALA A N 1
ATOM 1431 C CA . ALA A 1 175 ? -7.916 -10.113 -15.161 1.00 96.19 175 ALA A CA 1
ATOM 1432 C C . ALA A 1 175 ? -9.428 -10.146 -15.446 1.00 96.19 175 ALA A C 1
ATOM 1434 O O . ALA A 1 175 ? -10.205 -10.406 -14.525 1.00 96.19 175 ALA A O 1
ATOM 1435 N N . TYR A 1 176 ? -9.850 -9.920 -16.695 1.00 95.56 176 TYR A N 1
ATOM 1436 C CA . TYR A 1 176 ? -11.251 -9.834 -17.117 1.00 95.56 176 TYR A CA 1
ATOM 1437 C C . TYR A 1 176 ? -12.061 -8.767 -16.363 1.00 95.56 176 TYR A C 1
ATOM 1439 O O . TYR A 1 176 ? -13.248 -8.954 -16.071 1.00 95.56 176 TYR A O 1
ATOM 1447 N N . GLY A 1 177 ? -11.431 -7.638 -16.034 1.00 95.69 177 GLY A N 1
ATOM 1448 C CA . GLY A 1 177 ? -12.112 -6.483 -15.459 1.00 95.69 177 GLY A CA 1
ATOM 1449 C C . GLY A 1 177 ? -11.293 -5.715 -14.430 1.00 95.69 177 GLY A C 1
ATOM 1450 O O . GLY A 1 177 ? -10.410 -6.246 -13.758 1.00 95.69 177 GLY A O 1
ATOM 1451 N N . PHE A 1 178 ? -11.651 -4.440 -14.272 1.00 97.25 178 PHE A N 1
ATOM 1452 C CA . PHE A 1 178 ? -10.959 -3.509 -13.384 1.00 97.25 178 PHE A CA 1
ATOM 1453 C C . PHE A 1 178 ? -10.994 -3.944 -11.912 1.00 97.25 178 PHE A C 1
ATOM 1455 O O . PHE A 1 178 ? -9.957 -3.999 -11.253 1.00 97.25 178 PHE A O 1
ATOM 1462 N N . ASP A 1 179 ? -12.173 -4.315 -11.408 1.00 97.25 179 ASP A N 1
ATOM 1463 C CA . ASP A 1 179 ? -12.334 -4.740 -10.014 1.00 97.25 179 ASP A CA 1
ATOM 1464 C C . ASP A 1 179 ? -11.534 -6.018 -9.718 1.00 97.25 179 ASP A C 1
ATOM 1466 O O . ASP A 1 179 ? -10.908 -6.139 -8.665 1.00 97.25 179 ASP A O 1
ATOM 1470 N N . PHE A 1 180 ? -11.498 -6.963 -10.664 1.00 97.69 180 PHE A N 1
ATOM 1471 C CA . PHE A 1 180 ? -10.713 -8.186 -10.511 1.00 97.69 180 PHE A CA 1
ATOM 1472 C C . PHE A 1 180 ? -9.220 -7.914 -10.484 1.00 97.69 180 PHE A C 1
ATOM 1474 O O . PHE A 1 180 ? -8.532 -8.502 -9.653 1.00 97.69 180 PHE A O 1
ATOM 1481 N N . TYR A 1 181 ? -8.729 -7.023 -11.345 1.00 97.50 181 TYR A N 1
ATOM 1482 C CA . TYR A 1 181 ? -7.334 -6.601 -11.324 1.00 97.50 181 TYR A CA 1
ATOM 1483 C C . TYR A 1 181 ? -6.945 -6.075 -9.934 1.00 97.50 181 TYR A C 1
ATOM 1485 O O . TYR A 1 181 ? -6.059 -6.630 -9.289 1.00 97.50 181 TYR A O 1
ATOM 1493 N N . ILE A 1 182 ? -7.687 -5.100 -9.401 1.00 97.56 182 ILE A N 1
ATOM 1494 C CA . ILE A 1 182 ? -7.399 -4.507 -8.084 1.00 97.56 182 ILE A CA 1
ATOM 1495 C C . ILE A 1 182 ? -7.458 -5.548 -6.950 1.00 97.56 182 ILE A C 1
ATOM 1497 O O . ILE A 1 182 ? -6.606 -5.563 -6.054 1.00 97.56 182 ILE A O 1
ATOM 1501 N N . LEU A 1 183 ? -8.448 -6.445 -6.969 1.00 96.94 183 LEU A N 1
ATOM 1502 C CA . LEU A 1 183 ? -8.615 -7.458 -5.924 1.00 96.94 183 LEU A CA 1
ATOM 1503 C C . LEU A 1 183 ? -7.551 -8.565 -5.997 1.00 96.94 183 LEU A C 1
ATOM 1505 O O . LEU A 1 183 ? -7.028 -8.975 -4.954 1.00 96.94 183 LEU A O 1
ATOM 1509 N N . LYS A 1 184 ? -7.196 -9.022 -7.203 1.00 96.00 184 LYS A N 1
ATOM 1510 C CA . LYS A 1 184 ? -6.245 -10.117 -7.440 1.00 96.00 184 LYS A CA 1
ATOM 1511 C C . LYS A 1 184 ? -4.795 -9.683 -7.240 1.00 96.00 184 LYS A C 1
ATOM 1513 O O . LYS A 1 184 ? -4.024 -10.437 -6.650 1.00 96.00 184 LYS A O 1
ATOM 1518 N N . THR A 1 185 ? -4.430 -8.488 -7.695 1.00 95.56 185 THR A N 1
ATOM 1519 C CA . THR A 1 185 ? -3.044 -8.008 -7.656 1.00 95.56 185 THR A CA 1
ATOM 1520 C C . THR A 1 185 ? -2.609 -7.707 -6.214 1.00 95.56 185 THR A C 1
ATOM 1522 O O . THR A 1 185 ? -3.336 -7.016 -5.487 1.00 95.56 185 THR A O 1
ATOM 1525 N N . PRO A 1 186 ? -1.463 -8.241 -5.744 1.00 94.56 186 PRO A N 1
ATOM 1526 C CA . PRO A 1 186 ? -0.945 -7.968 -4.404 1.00 94.56 186 PRO A CA 1
ATOM 1527 C C . PRO A 1 186 ? -0.402 -6.534 -4.277 1.00 94.56 186 PRO A C 1
ATOM 1529 O O . PRO A 1 186 ? -0.178 -5.850 -5.275 1.00 94.56 186 PRO A O 1
ATOM 1532 N N . ALA A 1 187 ? -0.175 -6.080 -3.040 1.00 93.56 187 ALA A N 1
ATOM 1533 C CA . ALA A 1 187 ? 0.286 -4.719 -2.757 1.00 93.56 187 ALA A CA 1
ATOM 1534 C C . ALA A 1 187 ? 1.642 -4.409 -3.416 1.00 93.56 187 ALA A C 1
ATOM 1536 O O . ALA A 1 187 ? 1.796 -3.333 -3.994 1.00 93.56 187 ALA A O 1
ATOM 1537 N N . GLU A 1 188 ? 2.584 -5.366 -3.394 1.00 92.44 188 GLU A N 1
ATOM 1538 C CA . GLU A 1 188 ? 3.911 -5.202 -4.000 1.00 92.44 188 GLU A CA 1
ATOM 1539 C C . GLU A 1 188 ? 3.875 -4.963 -5.520 1.00 92.44 188 GLU A C 1
ATOM 1541 O O . GLU A 1 188 ? 4.671 -4.186 -6.039 1.00 92.44 188 GLU A O 1
ATOM 1546 N N . GLU A 1 189 ? 2.946 -5.598 -6.239 1.00 92.94 189 GLU A N 1
ATOM 1547 C CA . GLU A 1 189 ? 2.823 -5.469 -7.696 1.00 92.94 189 GLU A CA 1
ATOM 1548 C C . GLU A 1 189 ? 1.983 -4.250 -8.095 1.00 92.94 189 GLU A C 1
ATOM 1550 O O . GLU A 1 189 ? 2.271 -3.587 -9.092 1.00 92.94 189 GLU A O 1
ATOM 1555 N N . LEU A 1 190 ? 0.951 -3.931 -7.308 1.00 93.62 190 LEU A N 1
ATOM 1556 C CA . LEU A 1 190 ? 0.099 -2.774 -7.567 1.00 93.62 190 LEU A CA 1
ATOM 1557 C C . LEU A 1 190 ? 0.875 -1.462 -7.392 1.00 93.62 190 LEU A C 1
ATOM 1559 O O . LEU A 1 190 ? 0.694 -0.541 -8.189 1.00 93.62 190 LEU A O 1
ATOM 1563 N N . ASN A 1 191 ? 1.721 -1.399 -6.354 1.00 93.25 191 ASN A N 1
ATOM 1564 C CA . ASN A 1 191 ? 2.610 -0.285 -6.008 1.00 93.25 191 ASN A CA 1
ATOM 1565 C C . ASN A 1 191 ? 1.977 1.113 -6.190 1.00 93.25 191 ASN A C 1
ATOM 1567 O O . ASN A 1 191 ? 2.562 2.017 -6.785 1.00 93.25 191 ASN A O 1
ATOM 1571 N N . SER A 1 192 ? 0.740 1.266 -5.716 1.00 95.31 192 SER A N 1
ATOM 1572 C CA . SER A 1 192 ? -0.045 2.494 -5.843 1.00 95.31 192 SER A CA 1
ATOM 1573 C C . SER A 1 192 ? -0.929 2.688 -4.617 1.00 95.31 192 SER A C 1
ATOM 1575 O O . SER A 1 192 ? -1.736 1.814 -4.281 1.00 95.31 192 SER A O 1
ATOM 1577 N N . LEU A 1 193 ? -0.819 3.854 -3.973 1.00 95.31 193 LEU A N 1
ATOM 1578 C CA . LEU A 1 193 ? -1.710 4.243 -2.878 1.00 95.31 193 LEU A CA 1
ATOM 1579 C C . LEU A 1 193 ? -3.170 4.282 -3.338 1.00 95.31 193 LEU A C 1
ATOM 1581 O O . LEU A 1 193 ? -4.028 3.697 -2.681 1.00 95.31 193 LEU A O 1
ATOM 1585 N N . ALA A 1 194 ? -3.458 4.907 -4.482 1.00 95.81 194 ALA A N 1
ATOM 1586 C CA . ALA A 1 194 ? -4.811 4.974 -5.031 1.00 95.81 194 ALA A CA 1
ATOM 1587 C C . ALA A 1 194 ? -5.396 3.574 -5.268 1.00 95.81 194 ALA A C 1
ATOM 1589 O O . ALA A 1 194 ? -6.535 3.304 -4.882 1.00 95.81 194 ALA A O 1
ATOM 1590 N N . GLY A 1 195 ? -4.601 2.658 -5.827 1.00 96.25 195 GLY A N 1
ATOM 1591 C CA . GLY A 1 195 ? -5.002 1.268 -6.027 1.00 96.25 195 GLY A CA 1
ATOM 1592 C C . GLY A 1 195 ? -5.314 0.542 -4.715 1.00 96.25 195 GLY A C 1
ATOM 1593 O O . GLY A 1 195 ? -6.351 -0.113 -4.603 1.00 96.25 195 GLY A O 1
ATOM 1594 N N . MET A 1 196 ? -4.468 0.700 -3.695 1.00 96.31 196 MET A N 1
ATOM 1595 C CA . MET A 1 196 ? -4.676 0.080 -2.381 1.00 96.31 196 MET A CA 1
ATOM 1596 C C . MET A 1 196 ? -5.890 0.655 -1.642 1.00 96.31 196 MET A C 1
ATOM 1598 O O . MET A 1 196 ? -6.640 -0.086 -1.003 1.00 96.31 196 MET A O 1
ATOM 1602 N N . ILE A 1 197 ? -6.134 1.959 -1.776 1.00 96.50 197 ILE A N 1
ATOM 1603 C CA . ILE A 1 197 ? -7.320 2.626 -1.233 1.00 96.50 197 ILE A CA 1
ATOM 1604 C C . ILE A 1 197 ? -8.590 2.090 -1.906 1.00 96.50 197 ILE A C 1
ATOM 1606 O O . ILE A 1 197 ? -9.551 1.745 -1.215 1.00 96.50 197 ILE A O 1
ATOM 1610 N N . LEU A 1 198 ? -8.594 1.970 -3.239 1.00 97.25 198 LEU A N 1
ATOM 1611 C CA . LEU A 1 198 ? -9.707 1.375 -3.983 1.00 97.25 198 LEU A CA 1
ATOM 1612 C C . LEU A 1 198 ? -9.948 -0.072 -3.554 1.00 97.25 198 LEU A C 1
ATOM 1614 O O . LEU A 1 198 ? -11.091 -0.440 -3.284 1.00 97.25 198 LEU A O 1
ATOM 1618 N N . LYS A 1 199 ? -8.879 -0.861 -3.404 1.00 97.50 199 LYS A N 1
ATOM 1619 C CA . LYS A 1 199 ? -8.951 -2.240 -2.915 1.00 97.50 199 LYS A CA 1
ATOM 1620 C C . LYS A 1 199 ? -9.629 -2.317 -1.552 1.00 97.50 199 LYS A C 1
ATOM 1622 O O . LYS A 1 199 ? -10.567 -3.091 -1.382 1.00 97.50 199 LYS A O 1
ATOM 1627 N N . ARG A 1 200 ? -9.213 -1.472 -0.604 1.00 96.94 200 ARG A N 1
ATOM 1628 C CA . ARG A 1 200 ? -9.841 -1.374 0.720 1.00 96.94 200 ARG A CA 1
ATOM 1629 C C . ARG A 1 200 ? -11.332 -1.066 0.607 1.00 96.94 200 ARG A C 1
ATOM 1631 O O . ARG A 1 200 ? -12.143 -1.762 1.206 1.00 96.94 200 ARG A O 1
ATOM 1638 N N . PHE A 1 201 ? -11.712 -0.056 -0.176 1.00 96.75 201 PHE A N 1
ATOM 1639 C CA . PHE A 1 201 ? -13.120 0.319 -0.333 1.00 96.75 201 PHE A CA 1
ATOM 1640 C C . PHE A 1 201 ? -13.967 -0.781 -0.976 1.00 96.75 201 PHE A C 1
ATOM 1642 O O . PHE A 1 201 ? -15.086 -1.018 -0.523 1.00 96.75 201 PHE A O 1
ATOM 1649 N N . MET A 1 202 ? -13.442 -1.476 -1.988 1.00 96.69 202 MET A N 1
ATOM 1650 C CA . MET A 1 202 ? -14.119 -2.622 -2.600 1.00 96.69 202 MET A CA 1
ATOM 1651 C C . MET A 1 202 ? -14.342 -3.739 -1.578 1.00 96.69 202 MET A C 1
ATOM 1653 O O . MET A 1 202 ? -15.454 -4.246 -1.461 1.00 96.69 202 MET A O 1
ATOM 1657 N N . LEU A 1 203 ? -13.317 -4.084 -0.793 1.00 97.12 203 LEU A N 1
ATOM 1658 C CA . LEU A 1 203 ? -13.418 -5.121 0.237 1.00 97.12 203 LEU A CA 1
ATOM 1659 C C . LEU A 1 203 ? -14.402 -4.743 1.349 1.00 97.12 203 LEU A C 1
ATOM 1661 O O . LEU A 1 203 ? -15.208 -5.577 1.746 1.00 97.12 203 LEU A O 1
ATOM 1665 N N . LEU A 1 204 ? -14.401 -3.486 1.803 1.00 96.75 204 LEU A N 1
ATOM 1666 C CA . LEU A 1 204 ? -15.367 -2.996 2.793 1.00 96.75 204 LEU A CA 1
ATOM 1667 C C . LEU A 1 204 ? -16.807 -3.067 2.271 1.00 96.75 204 LEU A C 1
ATOM 1669 O O . LEU A 1 204 ? -17.702 -3.500 2.994 1.00 96.75 204 LEU A O 1
ATOM 1673 N N . LYS A 1 205 ? -17.030 -2.704 1.002 1.00 95.62 205 LYS A N 1
ATOM 1674 C CA . LYS A 1 205 ? -18.338 -2.851 0.349 1.00 95.62 205 LYS A CA 1
ATOM 1675 C C . LYS A 1 205 ? -18.768 -4.312 0.260 1.00 95.62 205 LYS A C 1
ATOM 1677 O O . LYS A 1 205 ? -19.913 -4.622 0.566 1.00 95.62 205 LYS A O 1
ATOM 1682 N N . LEU A 1 206 ? -17.860 -5.214 -0.112 1.00 96.19 206 LEU A N 1
ATOM 1683 C CA . LEU A 1 206 ? -18.141 -6.653 -0.165 1.00 96.19 206 LEU A CA 1
ATOM 1684 C C . LEU A 1 206 ? -18.430 -7.247 1.223 1.00 96.19 206 LEU A C 1
ATOM 1686 O O . LEU A 1 206 ? -19.288 -8.120 1.337 1.00 96.19 206 LEU A O 1
ATOM 1690 N N . ALA A 1 207 ? -17.757 -6.758 2.267 1.00 95.88 207 ALA A N 1
ATOM 1691 C CA . ALA A 1 207 ? -17.982 -7.159 3.655 1.00 95.88 207 ALA A CA 1
ATOM 1692 C C . ALA A 1 207 ? -19.333 -6.675 4.208 1.00 95.88 207 ALA A C 1
ATOM 1694 O O . ALA A 1 207 ? -19.879 -7.292 5.121 1.00 95.88 207 ALA A O 1
ATOM 1695 N N . GLN A 1 208 ? -19.894 -5.602 3.639 1.00 94.06 208 GLN A N 1
ATOM 1696 C CA . GLN A 1 208 ? -21.214 -5.064 3.974 1.00 94.06 208 GLN A CA 1
ATOM 1697 C C . GLN A 1 208 ? -22.169 -5.161 2.774 1.00 94.06 208 GLN A C 1
ATOM 1699 O O . GLN A 1 208 ? -22.439 -4.147 2.114 1.00 94.06 208 GLN A O 1
ATOM 1704 N N . PRO A 1 209 ? -22.739 -6.354 2.501 1.00 87.81 209 PRO A N 1
ATOM 1705 C CA . PRO A 1 209 ? -23.592 -6.593 1.342 1.00 87.81 209 PRO A CA 1
ATOM 1706 C C . PRO A 1 209 ? -24.726 -5.583 1.182 1.00 87.81 209 PRO A C 1
ATOM 1708 O O . PRO A 1 209 ? -25.107 -5.287 0.057 1.00 87.81 209 PRO A O 1
ATOM 1711 N N . GLU A 1 210 ? -25.274 -5.072 2.287 1.00 88.06 210 GLU A N 1
ATOM 1712 C CA . GLU A 1 210 ? -26.396 -4.120 2.309 1.00 88.06 210 GLU A CA 1
ATOM 1713 C C . GLU A 1 210 ? -26.091 -2.806 1.599 1.00 88.06 210 GLU A C 1
ATOM 1715 O O . GLU A 1 210 ? -26.985 -2.158 1.069 1.00 88.06 210 GLU A O 1
ATOM 1720 N N . THR A 1 211 ? -24.816 -2.440 1.539 1.00 89.31 211 THR A N 1
ATOM 1721 C CA . THR A 1 211 ? -24.374 -1.167 0.974 1.00 89.31 211 THR A CA 1
ATOM 1722 C C . THR A 1 211 ? -24.125 -1.218 -0.537 1.00 89.31 211 THR A C 1
ATOM 1724 O O . THR A 1 211 ? -23.792 -0.185 -1.130 1.00 89.31 211 THR A O 1
ATOM 1727 N N . ILE A 1 212 ? -24.225 -2.403 -1.148 1.00 89.44 212 ILE A N 1
ATOM 1728 C CA . ILE A 1 212 ? -24.042 -2.650 -2.582 1.00 89.44 212 ILE A CA 1
ATOM 1729 C C . ILE A 1 212 ? -25.418 -2.591 -3.253 1.00 89.44 212 ILE A C 1
ATOM 1731 O O . ILE A 1 212 ? -26.254 -3.439 -2.958 1.00 89.44 212 ILE A O 1
ATOM 1735 N N . TYR A 1 213 ? -25.629 -1.630 -4.161 1.00 91.38 213 TYR A N 1
ATOM 1736 C CA . TYR A 1 213 ? -26.889 -1.407 -4.896 1.00 91.38 213 TYR A CA 1
ATOM 1737 C C . TYR A 1 213 ? -28.142 -1.516 -4.004 1.00 91.38 213 TYR A C 1
ATOM 1739 O O . TYR A 1 213 ? -28.850 -2.522 -4.076 1.00 91.38 213 TYR A O 1
ATOM 1747 N N . PRO A 1 214 ? -28.420 -0.506 -3.155 1.00 91.12 214 PRO A N 1
ATOM 1748 C CA . PRO A 1 214 ? -29.565 -0.550 -2.244 1.00 91.12 214 PRO A CA 1
ATOM 1749 C C . PRO A 1 214 ? -30.906 -0.690 -2.980 1.00 91.12 214 PRO A C 1
ATOM 1751 O O . PRO A 1 214 ? -31.803 -1.357 -2.471 1.00 91.12 214 PRO A O 1
ATOM 1754 N N . ASP A 1 215 ? -31.011 -0.127 -4.187 1.00 92.81 215 ASP A N 1
ATOM 1755 C CA . ASP A 1 215 ? -32.249 -0.110 -4.972 1.00 92.81 215 ASP A CA 1
ATOM 1756 C C . ASP A 1 215 ? -32.448 -1.389 -5.817 1.00 92.81 215 ASP A C 1
ATOM 1758 O O . ASP A 1 215 ? -33.579 -1.818 -6.034 1.00 92.81 215 ASP A O 1
ATOM 1762 N N . ASP A 1 216 ? -31.357 -2.053 -6.235 1.00 94.00 216 ASP A N 1
ATOM 1763 C CA . ASP A 1 216 ? -31.379 -3.180 -7.183 1.00 94.00 216 ASP A CA 1
ATOM 1764 C C . ASP A 1 216 ? -30.895 -4.501 -6.553 1.00 94.00 216 ASP A C 1
ATOM 1766 O O . ASP A 1 216 ? -29.722 -4.892 -6.648 1.00 94.00 216 ASP A O 1
ATOM 1770 N N . LEU A 1 217 ? -31.827 -5.262 -5.972 1.00 94.38 217 LEU A N 1
ATOM 1771 C CA . LEU A 1 217 ? -31.533 -6.537 -5.298 1.00 94.38 217 LEU A CA 1
ATOM 1772 C C . LEU A 1 217 ? -30.954 -7.615 -6.235 1.00 94.38 217 LEU A C 1
ATOM 1774 O O . LEU A 1 217 ? -30.055 -8.365 -5.843 1.00 94.38 217 LEU A O 1
ATOM 1778 N N . GLU A 1 218 ? -31.427 -7.693 -7.480 1.00 95.00 218 GLU A N 1
ATOM 1779 C CA . GLU A 1 218 ? -30.947 -8.681 -8.458 1.00 95.00 218 GLU A CA 1
ATOM 1780 C C . GLU A 1 218 ? -29.488 -8.424 -8.855 1.00 95.00 218 GLU A C 1
ATOM 1782 O O . GLU A 1 218 ? -28.656 -9.341 -8.881 1.00 95.00 218 GLU A O 1
ATOM 1787 N N . LYS A 1 219 ? -29.156 -7.153 -9.119 1.00 93.25 219 LYS A N 1
ATOM 1788 C CA . LYS A 1 219 ? -27.801 -6.723 -9.476 1.00 93.25 219 LYS A CA 1
ATOM 1789 C C . LYS A 1 219 ? -26.846 -6.960 -8.310 1.00 93.25 219 LYS A C 1
ATOM 1791 O O . LYS A 1 219 ? -25.766 -7.523 -8.512 1.00 93.25 219 LYS A O 1
ATOM 1796 N N . ARG A 1 220 ? -27.277 -6.640 -7.085 1.00 94.25 220 ARG A N 1
ATOM 1797 C CA . ARG A 1 220 ? -26.548 -6.942 -5.846 1.00 94.25 220 ARG A CA 1
ATOM 1798 C C . ARG A 1 220 ? -26.223 -8.432 -5.725 1.00 94.25 220 ARG A C 1
ATOM 1800 O O . ARG A 1 220 ? -25.057 -8.786 -5.547 1.00 94.25 220 ARG A O 1
ATOM 1807 N N . ALA A 1 221 ? -27.212 -9.316 -5.870 1.00 95.06 221 ALA A N 1
ATOM 1808 C CA . ALA A 1 221 ? -27.000 -10.763 -5.775 1.00 95.06 221 ALA A CA 1
ATOM 1809 C C . ALA A 1 221 ? -26.022 -11.283 -6.846 1.00 95.06 221 ALA A C 1
ATOM 1811 O O . ALA A 1 221 ? -25.145 -12.102 -6.550 1.00 95.06 221 ALA A O 1
ATOM 1812 N N . LYS A 1 222 ? -26.119 -10.771 -8.081 1.00 96.25 222 LYS A N 1
ATOM 1813 C CA . LYS A 1 222 ? -25.205 -11.118 -9.180 1.00 96.25 222 LYS A CA 1
ATOM 1814 C C . LYS A 1 222 ? -23.759 -10.720 -8.873 1.00 96.25 222 LYS A C 1
ATOM 1816 O O . LYS A 1 222 ? -22.851 -11.521 -9.093 1.00 96.25 222 LYS A O 1
ATOM 1821 N N . ILE A 1 223 ? -23.545 -9.517 -8.346 1.00 95.25 223 ILE A N 1
ATOM 1822 C CA . ILE A 1 223 ? -22.213 -8.989 -8.019 1.00 95.25 223 ILE A CA 1
ATOM 1823 C C . ILE A 1 223 ? -21.599 -9.745 -6.841 1.00 95.25 223 ILE A C 1
ATOM 1825 O O . ILE A 1 223 ? -20.459 -10.194 -6.933 1.00 95.25 223 ILE A O 1
ATOM 1829 N N . LEU A 1 224 ? -22.365 -9.988 -5.775 1.00 94.81 224 LEU A N 1
ATOM 1830 C CA . LEU A 1 224 ? -21.897 -10.788 -4.637 1.00 94.81 224 LEU A CA 1
ATOM 1831 C C . LEU A 1 224 ? -21.516 -12.212 -5.060 1.00 94.81 224 LEU A C 1
ATOM 1833 O O . LEU A 1 224 ? -20.508 -12.748 -4.603 1.00 94.81 224 LEU A O 1
ATOM 1837 N N . LYS A 1 225 ? -22.276 -12.812 -5.985 1.00 96.50 225 LYS A N 1
ATOM 1838 C CA . LYS A 1 225 ? -21.926 -14.110 -6.573 1.00 96.50 225 LYS A CA 1
ATOM 1839 C C . LYS A 1 225 ? -20.630 -14.036 -7.388 1.00 96.50 225 LYS A C 1
ATOM 1841 O O . LYS A 1 225 ? -19.813 -14.948 -7.283 1.00 96.50 225 LYS A O 1
ATOM 1846 N N . LYS A 1 226 ? -20.435 -12.968 -8.170 1.00 96.69 226 LYS A N 1
ATOM 1847 C CA . LYS A 1 226 ? -19.245 -12.742 -9.009 1.00 96.69 226 LYS A CA 1
ATOM 1848 C C . LYS A 1 226 ? -17.964 -12.609 -8.173 1.00 96.69 226 LYS A C 1
ATOM 1850 O O . LYS A 1 226 ? -16.971 -13.254 -8.491 1.00 96.69 226 LYS A O 1
ATOM 1855 N N . TYR A 1 227 ? -18.001 -11.843 -7.081 1.00 96.56 227 TYR A N 1
ATOM 1856 C CA . TYR A 1 227 ? -16.828 -11.548 -6.239 1.00 96.56 227 TYR A CA 1
ATOM 1857 C C . TYR A 1 227 ? -16.755 -12.373 -4.946 1.00 96.56 227 TYR A C 1
ATOM 1859 O O . TYR A 1 227 ? -16.011 -12.027 -4.031 1.00 96.56 227 TYR A O 1
ATOM 1867 N N . ARG A 1 228 ? -17.482 -13.496 -4.866 1.00 95.88 228 ARG A N 1
ATOM 1868 C CA . ARG A 1 228 ? -17.598 -14.328 -3.655 1.00 95.88 228 ARG A CA 1
ATOM 1869 C C . ARG A 1 228 ? -16.254 -14.717 -3.030 1.00 95.88 228 ARG A C 1
ATOM 1871 O O . ARG A 1 228 ? -16.151 -14.798 -1.813 1.00 95.88 228 ARG A O 1
ATOM 1878 N N . HIS A 1 229 ? -15.238 -14.966 -3.856 1.00 95.06 229 HIS A N 1
ATOM 1879 C CA . HIS A 1 229 ? -13.909 -15.382 -3.400 1.00 95.06 229 HIS A CA 1
ATOM 1880 C C . HIS A 1 229 ? -13.162 -14.294 -2.609 1.00 95.06 229 HIS A C 1
ATOM 1882 O O . HIS A 1 229 ? -12.296 -14.615 -1.804 1.00 95.06 229 HIS A O 1
ATOM 1888 N N . TYR A 1 230 ? -13.506 -13.021 -2.816 1.00 95.94 230 TYR A N 1
ATOM 1889 C CA . TYR A 1 230 ? -12.821 -11.874 -2.217 1.00 95.94 230 TYR A CA 1
ATOM 1890 C C . TYR A 1 230 ? -13.559 -11.296 -1.003 1.00 95.94 230 TYR A C 1
ATOM 1892 O O . TYR A 1 230 ? -13.197 -10.228 -0.519 1.00 95.94 230 TYR A O 1
ATOM 1900 N N . ILE A 1 231 ? -14.606 -11.969 -0.515 1.00 95.62 231 ILE A N 1
ATOM 1901 C CA . ILE A 1 231 ? -15.340 -11.534 0.675 1.00 95.62 231 ILE A CA 1
ATOM 1902 C C . ILE A 1 231 ? -14.494 -11.862 1.908 1.00 95.62 231 ILE A C 1
ATOM 1904 O O . ILE A 1 231 ? -14.184 -13.021 2.177 1.00 95.62 231 ILE A O 1
ATOM 1908 N N . ILE A 1 232 ? -14.127 -10.819 2.646 1.00 95.50 232 ILE A N 1
ATOM 1909 C CA . ILE A 1 232 ? -13.286 -10.861 3.847 1.00 95.50 232 ILE A CA 1
ATOM 1910 C C . ILE A 1 232 ? -14.093 -10.229 4.997 1.00 95.50 232 ILE A C 1
ATOM 1912 O O . ILE A 1 232 ? -14.931 -9.363 4.723 1.00 95.50 232 ILE A O 1
ATOM 1916 N N . PRO A 1 233 ? -13.886 -10.628 6.269 1.00 96.88 233 PRO A N 1
ATOM 1917 C CA . PRO A 1 233 ? -14.524 -9.964 7.401 1.00 96.88 233 PRO A CA 1
ATOM 1918 C C . PRO A 1 233 ? -14.262 -8.456 7.413 1.00 96.88 233 PRO A C 1
ATOM 1920 O O . PRO A 1 233 ? -13.176 -7.998 7.054 1.00 96.88 233 PRO A O 1
ATOM 1923 N N . TYR A 1 234 ? -15.253 -7.690 7.870 1.00 96.00 234 TYR A N 1
ATOM 1924 C CA . TYR A 1 234 ? -15.177 -6.229 7.912 1.00 96.00 234 TYR A CA 1
ATOM 1925 C C . TYR A 1 234 ? -13.953 -5.737 8.700 1.00 96.00 234 TYR A C 1
ATOM 1927 O O . TYR A 1 234 ? -13.227 -4.867 8.226 1.00 96.00 234 TYR A O 1
ATOM 1935 N N . GLU A 1 235 ? -13.680 -6.361 9.849 1.00 95.31 235 GLU A N 1
ATOM 1936 C CA . GLU A 1 235 ? -12.546 -6.028 10.715 1.00 95.31 235 GLU A CA 1
ATOM 1937 C C . GLU A 1 235 ? -11.199 -6.180 10.000 1.00 95.31 235 GLU A C 1
ATOM 1939 O O . GLU A 1 235 ? -10.341 -5.313 10.125 1.00 95.31 235 GLU A O 1
ATOM 1944 N N . GLU A 1 236 ? -11.016 -7.240 9.204 1.00 95.94 236 GLU A N 1
ATOM 1945 C CA . GLU A 1 236 ? -9.794 -7.462 8.422 1.00 95.94 236 GLU A CA 1
ATOM 1946 C C . GLU A 1 236 ? -9.691 -6.492 7.238 1.00 95.94 236 GLU A C 1
ATOM 1948 O O . GLU A 1 236 ? -8.629 -5.909 7.003 1.00 95.94 236 GLU A O 1
ATOM 1953 N N . ALA A 1 237 ? -10.793 -6.300 6.501 1.00 96.25 237 ALA A N 1
ATOM 1954 C CA . ALA A 1 237 ? -10.851 -5.428 5.327 1.00 96.25 237 ALA A CA 1
ATOM 1955 C C . ALA A 1 237 ? -10.452 -3.984 5.666 1.00 96.25 237 ALA A C 1
ATOM 1957 O O . ALA A 1 237 ? -9.809 -3.297 4.875 1.00 96.25 237 ALA A O 1
ATOM 1958 N N . GLU A 1 238 ? -10.778 -3.547 6.877 1.00 96.12 238 GLU A N 1
ATOM 1959 C CA . GLU A 1 238 ? -10.475 -2.232 7.418 1.00 96.12 238 GLU A CA 1
ATOM 1960 C C . GLU A 1 238 ? -8.969 -1.929 7.567 1.00 96.12 238 GLU A C 1
ATOM 1962 O O . GLU A 1 238 ? -8.590 -0.756 7.660 1.00 96.12 238 GLU A O 1
ATOM 1967 N N . TRP A 1 239 ? -8.111 -2.955 7.610 1.00 96.62 239 TRP A N 1
ATOM 1968 C CA . TRP A 1 239 ? -6.650 -2.811 7.698 1.00 96.62 239 TRP A CA 1
ATOM 1969 C C . TRP A 1 239 ? -5.934 -2.895 6.348 1.00 96.62 239 TRP A C 1
ATOM 1971 O O . TRP A 1 239 ? -4.758 -2.537 6.254 1.00 96.62 239 TRP A O 1
ATOM 1981 N N . VAL A 1 240 ? -6.629 -3.329 5.295 1.00 96.06 240 VAL A N 1
ATOM 1982 C CA . VAL A 1 240 ? -6.052 -3.480 3.955 1.00 96.06 240 VAL A CA 1
ATOM 1983 C C . VAL A 1 240 ? -5.694 -2.114 3.376 1.00 96.06 240 VAL A C 1
ATOM 1985 O O . VAL A 1 240 ? -6.490 -1.184 3.418 1.00 96.06 240 VAL A O 1
ATOM 1988 N N . GLY A 1 241 ? -4.495 -1.982 2.813 1.00 91.06 241 GLY A N 1
ATOM 1989 C CA . GLY A 1 241 ? -4.067 -0.793 2.075 1.00 91.06 241 GLY A CA 1
ATOM 1990 C C . GLY A 1 241 ? -3.742 0.440 2.913 1.00 91.06 241 GLY A C 1
ATOM 1991 O O . GLY A 1 241 ? -3.416 1.472 2.337 1.00 91.06 241 GLY A O 1
ATOM 1992 N N . LEU A 1 242 ? -3.793 0.350 4.247 1.00 95.25 242 LEU A N 1
ATOM 1993 C CA . LEU A 1 242 ? -3.341 1.432 5.124 1.00 95.25 242 LEU A CA 1
ATOM 1994 C C . LEU A 1 242 ? -1.832 1.653 4.998 1.00 95.25 242 LEU A C 1
ATOM 1996 O O . LEU A 1 242 ? -1.041 0.705 5.062 1.00 95.25 242 LEU A O 1
ATOM 2000 N N . THR A 1 243 ? -1.415 2.913 4.906 1.00 94.44 243 THR A N 1
ATOM 2001 C CA . THR A 1 243 ? 0.015 3.233 5.010 1.00 94.44 243 THR A CA 1
ATOM 2002 C C . THR A 1 243 ? 0.526 2.934 6.426 1.00 94.44 243 THR A C 1
ATOM 2004 O O . THR A 1 243 ? -0.267 2.894 7.371 1.00 94.44 243 THR A O 1
ATOM 2007 N N . PRO A 1 244 ? 1.840 2.739 6.636 1.00 94.06 244 PRO A N 1
ATOM 2008 C CA . PRO A 1 244 ? 2.374 2.479 7.976 1.00 94.06 244 PRO A CA 1
ATOM 2009 C C . PRO A 1 244 ? 2.028 3.588 8.982 1.00 94.06 244 PRO A C 1
ATOM 2011 O O . PRO A 1 244 ? 1.750 3.311 10.147 1.00 94.06 244 PRO A O 1
ATOM 2014 N N . GLY A 1 245 ? 1.988 4.845 8.526 1.00 95.19 245 GLY A N 1
ATOM 2015 C CA . GLY A 1 245 ? 1.587 5.989 9.347 1.00 95.19 245 GLY A CA 1
ATOM 2016 C C . GLY A 1 245 ? 0.108 5.949 9.733 1.00 95.19 245 GLY A C 1
ATOM 2017 O O . GLY A 1 245 ? -0.222 6.083 10.911 1.00 95.19 245 GLY A O 1
ATOM 2018 N N . GLU A 1 246 ? -0.775 5.699 8.764 1.00 95.88 246 GLU A N 1
ATOM 2019 C CA . GLU A 1 246 ? -2.217 5.573 9.008 1.00 95.88 246 GLU A CA 1
ATOM 2020 C C . GLU A 1 246 ? -2.543 4.378 9.909 1.00 95.88 246 GLU A C 1
ATOM 2022 O O . GLU A 1 246 ? -3.375 4.490 10.806 1.00 95.88 246 GLU A O 1
ATOM 2027 N N . ALA A 1 247 ? -1.863 3.245 9.714 1.00 96.00 247 ALA A N 1
ATOM 2028 C CA . ALA A 1 247 ? -2.034 2.051 10.533 1.00 96.00 247 ALA A CA 1
ATOM 2029 C C . ALA A 1 247 ? -1.642 2.316 11.993 1.00 96.00 247 ALA A C 1
ATOM 2031 O O . ALA A 1 247 ? -2.398 1.986 12.907 1.00 96.00 247 ALA A O 1
ATOM 2032 N N . VAL A 1 248 ? -0.506 2.983 12.225 1.00 96.56 248 VAL A N 1
ATOM 2033 C CA . VAL A 1 248 ? -0.091 3.395 13.574 1.00 96.56 248 VAL A CA 1
ATOM 2034 C C . VAL A 1 248 ? -1.087 4.378 14.184 1.00 96.56 248 VAL A C 1
ATOM 2036 O O . VAL A 1 248 ? -1.412 4.260 15.364 1.00 96.56 248 VAL A O 1
ATOM 2039 N N . GLN A 1 249 ? -1.594 5.340 13.412 1.00 97.12 249 GLN A N 1
ATOM 2040 C CA . GLN A 1 249 ? -2.592 6.290 13.900 1.00 97.12 249 GLN A CA 1
ATOM 2041 C C . GLN A 1 249 ? -3.902 5.593 14.284 1.00 97.12 249 GLN A C 1
ATOM 2043 O O . GLN A 1 249 ? -4.445 5.863 15.355 1.00 97.12 249 GLN A O 1
ATOM 2048 N N . LYS A 1 250 ? -4.375 4.663 13.450 1.00 96.62 250 LYS A N 1
ATOM 2049 C CA . LYS A 1 250 ? -5.558 3.847 13.726 1.00 96.62 250 LYS A CA 1
ATOM 2050 C C . LYS A 1 250 ? -5.372 3.013 14.993 1.00 96.62 250 LYS A C 1
ATOM 2052 O O . LYS A 1 250 ? -6.229 3.040 15.869 1.00 96.62 250 LYS A O 1
ATOM 2057 N N . GLN A 1 251 ? -4.229 2.343 15.130 1.00 96.44 251 GLN A N 1
ATOM 2058 C CA . GLN A 1 251 ? -3.913 1.548 16.315 1.00 96.44 251 GLN A CA 1
ATOM 2059 C C . GLN A 1 251 ? -3.861 2.404 17.586 1.00 96.44 251 GLN A C 1
ATOM 2061 O O . GLN A 1 251 ? -4.411 2.014 18.611 1.00 96.44 251 GLN A O 1
ATOM 2066 N N . ARG A 1 252 ? -3.276 3.607 17.520 1.00 95.81 252 ARG A N 1
ATOM 2067 C CA . ARG A 1 252 ? -3.298 4.562 18.640 1.00 95.81 252 ARG A CA 1
ATOM 2068 C C . ARG A 1 252 ? -4.714 4.964 19.031 1.00 95.81 252 ARG A C 1
ATOM 2070 O O . ARG A 1 252 ? -4.989 5.068 20.217 1.00 95.81 252 ARG A O 1
ATOM 2077 N N . ALA A 1 253 ? -5.597 5.194 18.060 1.00 96.06 253 ALA A N 1
ATOM 2078 C CA . ALA A 1 253 ? -6.987 5.543 18.339 1.00 96.06 253 ALA A CA 1
ATOM 2079 C C . ALA A 1 253 ? -7.730 4.396 19.044 1.00 96.06 253 ALA A C 1
ATOM 2081 O O . ALA A 1 253 ? -8.464 4.644 19.995 1.00 96.06 253 ALA A O 1
ATOM 2082 N N . ILE A 1 254 ? -7.486 3.148 18.628 1.00 95.44 254 ILE A N 1
ATOM 2083 C CA . ILE A 1 254 ? -8.038 1.952 19.283 1.00 95.44 254 ILE A CA 1
ATOM 2084 C C . ILE A 1 254 ? -7.510 1.831 20.717 1.00 95.44 254 ILE A C 1
ATOM 2086 O O . ILE A 1 254 ? -8.291 1.649 21.645 1.00 95.44 254 ILE A O 1
ATOM 2090 N N . GLU A 1 255 ? -6.199 1.980 20.918 1.00 94.75 255 GLU A N 1
ATOM 2091 C CA . GLU A 1 255 ? -5.576 1.902 22.245 1.00 94.75 255 GLU A CA 1
ATOM 2092 C C . GLU A 1 255 ? -6.046 3.024 23.177 1.00 94.75 255 GLU A C 1
ATOM 2094 O O . GLU A 1 255 ? -6.285 2.765 24.354 1.00 94.75 255 GLU A O 1
ATOM 2099 N N . ALA A 1 256 ? -6.226 4.240 22.656 1.00 94.50 256 ALA A N 1
ATOM 2100 C CA . ALA A 1 256 ? -6.756 5.373 23.409 1.00 94.50 256 ALA A CA 1
ATOM 2101 C C . ALA A 1 256 ? -8.239 5.191 23.773 1.00 94.50 256 ALA A C 1
ATOM 2103 O O . ALA A 1 256 ? -8.659 5.587 24.855 1.00 94.50 256 ALA A O 1
ATOM 2104 N N . ALA A 1 257 ? -9.036 4.575 22.893 1.00 95.19 257 ALA A N 1
ATOM 2105 C CA . ALA A 1 257 ? -10.431 4.249 23.184 1.00 95.19 257 ALA A CA 1
ATOM 2106 C C . ALA A 1 257 ? -10.558 3.103 24.203 1.00 95.19 257 ALA A C 1
ATOM 2108 O O . ALA A 1 257 ? -11.448 3.133 25.051 1.00 95.19 257 ALA A O 1
ATOM 2109 N N . ALA A 1 258 ? -9.668 2.108 24.135 1.00 93.69 258 ALA A N 1
ATOM 2110 C CA . ALA A 1 258 ? -9.628 0.989 25.074 1.00 93.69 258 ALA A CA 1
ATOM 2111 C C . ALA A 1 258 ? -9.105 1.406 26.458 1.00 93.69 258 ALA A C 1
ATOM 2113 O O . ALA A 1 258 ? -9.600 0.922 27.474 1.00 93.69 258 ALA A O 1
ATOM 2114 N N . ASN A 1 259 ? -8.127 2.315 26.494 1.00 90.81 259 ASN A N 1
ATOM 2115 C CA . ASN A 1 259 ? -7.509 2.832 27.710 1.00 90.81 259 ASN A CA 1
ATOM 2116 C C . ASN A 1 259 ? -7.695 4.354 27.785 1.00 90.81 259 ASN A C 1
ATOM 2118 O O . ASN A 1 259 ? -6.750 5.096 27.504 1.00 90.81 259 ASN A O 1
ATOM 2122 N N . PRO A 1 260 ? -8.901 4.833 28.141 1.00 91.62 260 PRO A N 1
ATOM 2123 C CA . PRO A 1 260 ? -9.101 6.251 28.382 1.00 91.62 260 PRO A CA 1
ATOM 2124 C C . PRO A 1 260 ? -8.264 6.706 29.583 1.00 91.62 260 PRO A C 1
ATOM 2126 O O . PRO A 1 260 ? -8.040 5.943 30.527 1.00 91.62 260 PRO A O 1
ATOM 2129 N N . ASP A 1 261 ? -7.839 7.968 29.574 1.00 89.25 261 ASP A N 1
ATOM 2130 C CA . ASP A 1 261 ? -7.124 8.573 30.697 1.00 89.25 261 ASP A CA 1
ATOM 2131 C C . ASP A 1 261 ? -8.066 8.699 31.906 1.00 89.25 261 ASP A C 1
ATOM 2133 O O . ASP A 1 261 ? -8.883 9.617 31.998 1.00 89.25 261 ASP A O 1
ATOM 2137 N N . ILE A 1 262 ? -7.973 7.750 32.839 1.00 90.88 262 ILE A N 1
ATOM 2138 C CA . ILE A 1 262 ? -8.753 7.752 34.080 1.00 90.88 262 ILE A CA 1
ATOM 2139 C C . ILE A 1 262 ? -7.937 8.470 35.166 1.00 90.88 262 ILE A C 1
ATOM 2141 O O . ILE A 1 262 ? -6.784 8.094 35.405 1.00 90.88 262 ILE A O 1
ATOM 2145 N N . PRO A 1 263 ? -8.500 9.475 35.865 1.00 95.25 263 PRO A N 1
ATOM 2146 C CA . PRO A 1 263 ? -7.830 10.102 36.999 1.00 95.25 263 PRO A CA 1
ATOM 2147 C C . PRO A 1 263 ? -7.425 9.077 38.069 1.00 95.25 263 PRO A C 1
ATOM 2149 O O . PRO A 1 263 ? -8.220 8.225 38.462 1.00 95.25 263 PRO A O 1
ATOM 2152 N N . LEU A 1 264 ? -6.210 9.208 38.617 1.00 96.00 264 LEU A N 1
ATOM 2153 C CA . LEU A 1 264 ? -5.684 8.308 39.662 1.00 96.00 264 LEU A CA 1
ATOM 2154 C C . LEU A 1 264 ? -6.577 8.235 40.913 1.00 96.00 264 LEU A C 1
ATOM 2156 O O . LEU A 1 264 ? -6.592 7.242 41.633 1.00 96.00 264 LEU A O 1
ATOM 2160 N N . GLN A 1 265 ? -7.337 9.291 41.197 1.00 96.56 265 GLN A N 1
ATOM 2161 C CA . GLN A 1 265 ? -8.297 9.278 42.297 1.00 96.56 265 GLN A CA 1
ATOM 2162 C C . GLN A 1 265 ? -9.390 8.221 42.080 1.00 96.56 265 GLN A C 1
ATOM 2164 O O . GLN A 1 265 ? -9.741 7.492 43.008 1.00 96.56 265 GLN A O 1
ATOM 2169 N N . ASP A 1 266 ? -9.898 8.095 40.857 1.00 94.94 266 ASP A N 1
ATOM 2170 C CA . ASP A 1 266 ? -10.953 7.137 40.527 1.00 94.94 266 ASP A CA 1
ATOM 2171 C C . ASP A 1 266 ? -10.423 5.701 40.563 1.00 94.94 266 ASP A C 1
ATOM 2173 O O . ASP A 1 266 ? -11.147 4.776 40.930 1.00 94.94 266 ASP A O 1
ATOM 2177 N N . THR A 1 267 ? -9.144 5.494 40.236 1.00 95.00 267 THR A N 1
ATOM 2178 C CA . THR A 1 267 ? -8.504 4.181 40.385 1.00 95.00 267 THR A CA 1
ATOM 2179 C C . THR A 1 267 ? -8.349 3.816 41.862 1.00 95.00 267 THR A C 1
ATOM 2181 O O . THR A 1 267 ? -8.785 2.741 42.267 1.00 95.00 267 THR A O 1
ATOM 2184 N N . TYR A 1 268 ? -7.839 4.726 42.701 1.00 97.44 268 TYR A N 1
ATOM 2185 C CA . TYR A 1 268 ? -7.660 4.462 44.135 1.00 97.44 268 TYR A CA 1
ATOM 2186 C C . TYR A 1 268 ? -8.975 4.307 44.900 1.00 97.44 268 TYR A C 1
ATOM 2188 O O . TYR A 1 268 ? -9.053 3.509 45.831 1.00 97.44 268 TYR A O 1
ATOM 2196 N N . THR A 1 269 ? -10.026 5.038 44.527 1.00 97.50 269 THR A N 1
ATOM 2197 C CA . THR A 1 269 ? -11.352 4.857 45.141 1.00 97.50 269 THR A CA 1
ATOM 2198 C C . THR A 1 269 ? -11.934 3.485 44.811 1.00 97.50 269 THR A C 1
ATOM 2200 O O . THR A 1 269 ? -12.465 2.833 45.708 1.00 97.50 269 THR A O 1
ATOM 2203 N N . LYS A 1 270 ? -11.780 3.001 43.570 1.00 96.44 270 LYS A N 1
ATOM 2204 C CA . LYS A 1 270 ? -12.168 1.633 43.187 1.00 96.44 270 LYS A CA 1
ATOM 2205 C C . LYS A 1 270 ? -11.390 0.577 43.975 1.00 96.44 270 LYS A C 1
ATOM 2207 O O . LYS A 1 270 ? -12.014 -0.344 44.493 1.00 96.44 270 LYS A O 1
ATOM 2212 N N . GLU A 1 271 ? -10.073 0.738 44.113 1.00 97.25 271 GLU A N 1
ATOM 2213 C CA . GLU A 1 271 ? -9.224 -0.158 44.918 1.00 97.25 271 GLU A CA 1
ATOM 2214 C C . GLU A 1 271 ? -9.593 -0.147 46.411 1.00 97.25 271 GLU A C 1
ATOM 2216 O O . GLU A 1 271 ? -9.574 -1.178 47.078 1.00 97.25 271 GLU A O 1
ATOM 2221 N N . LEU A 1 272 ? -9.939 1.016 46.966 1.00 97.12 272 LEU A N 1
ATOM 2222 C CA . LEU A 1 272 ? -10.364 1.125 48.360 1.00 97.12 272 LEU A CA 1
ATOM 2223 C C . LEU A 1 272 ? -11.726 0.457 48.576 1.00 97.12 272 LEU A C 1
ATOM 2225 O O . LEU A 1 272 ? -11.900 -0.280 49.542 1.00 97.12 272 LEU A O 1
ATOM 2229 N N . LEU A 1 273 ? -12.678 0.664 47.663 1.00 97.12 273 LEU A N 1
ATOM 2230 C CA . LEU A 1 273 ? -13.981 0.001 47.715 1.00 97.12 273 LEU A CA 1
ATOM 2231 C C . LEU A 1 273 ? -13.862 -1.521 47.572 1.00 97.12 273 LEU A C 1
ATOM 2233 O O . LEU A 1 273 ? -14.600 -2.232 48.250 1.00 97.12 273 LEU A O 1
ATOM 2237 N N . SER A 1 274 ? -12.955 -2.028 46.726 1.00 95.44 274 SER A N 1
ATOM 2238 C CA . SER A 1 274 ? -12.725 -3.473 46.609 1.00 95.44 274 SER A CA 1
ATOM 2239 C C . SER A 1 274 ? -12.148 -4.054 47.899 1.00 95.44 274 SER A C 1
ATOM 2241 O O . SER A 1 274 ? -12.693 -5.031 48.400 1.00 95.44 274 SER A O 1
ATOM 2243 N N . ARG A 1 275 ? -11.150 -3.397 48.509 1.00 95.62 275 ARG A N 1
ATOM 2244 C CA . ARG A 1 275 ? -10.599 -3.810 49.814 1.00 95.62 275 ARG A CA 1
ATOM 2245 C C . ARG A 1 275 ? -11.654 -3.823 50.917 1.00 95.62 275 ARG A C 1
ATOM 2247 O O . ARG A 1 275 ? -11.741 -4.784 51.668 1.00 95.62 275 ARG A O 1
ATOM 2254 N N . LEU A 1 276 ? -12.493 -2.789 50.989 1.00 95.38 276 LEU A N 1
ATOM 2255 C CA . LEU A 1 276 ? -13.570 -2.730 51.981 1.00 95.38 276 LEU A CA 1
ATOM 2256 C C . LEU A 1 276 ? -14.619 -3.835 51.775 1.00 95.38 276 LEU A C 1
ATOM 2258 O O . LEU A 1 276 ? -15.149 -4.351 52.756 1.00 95.38 276 LEU A O 1
ATOM 2262 N N . ARG A 1 277 ? -14.929 -4.210 50.524 1.00 94.25 277 ARG A N 1
ATOM 2263 C CA . ARG A 1 277 ? -15.818 -5.351 50.236 1.00 94.25 277 ARG A CA 1
ATOM 2264 C C . ARG A 1 277 ? -15.197 -6.670 50.680 1.00 94.25 277 ARG A C 1
ATOM 2266 O O . ARG A 1 277 ? -15.869 -7.432 51.362 1.00 94.25 277 ARG A O 1
ATOM 2273 N N . GLU A 1 278 ? -13.929 -6.903 50.351 1.00 93.50 278 GLU A N 1
ATOM 2274 C CA . GLU A 1 278 ? -13.188 -8.096 50.782 1.00 93.50 278 GLU A CA 1
ATOM 2275 C C . GLU A 1 278 ? -13.129 -8.199 52.315 1.00 93.50 278 GLU A C 1
ATOM 2277 O O . GLU A 1 278 ? -13.347 -9.272 52.872 1.00 93.50 278 GLU A O 1
ATOM 2282 N N . GLU A 1 279 ? -12.909 -7.083 53.019 1.00 90.94 279 GLU A N 1
ATOM 2283 C CA . GLU A 1 279 ? -12.952 -7.030 54.485 1.00 90.94 279 GLU A CA 1
ATOM 2284 C C . GLU A 1 279 ? -14.348 -7.351 55.030 1.00 90.94 279 GLU A C 1
ATOM 2286 O O . GLU A 1 279 ? -14.474 -8.115 55.985 1.00 90.94 279 GLU A O 1
ATOM 2291 N N . GLN A 1 280 ? -15.411 -6.814 54.427 1.00 81.56 280 GLN A N 1
ATOM 2292 C CA . GLN A 1 280 ? -16.781 -7.137 54.828 1.00 81.56 280 GLN A CA 1
ATOM 2293 C C . GLN A 1 280 ? -17.125 -8.609 54.588 1.00 81.56 280 GLN A C 1
ATOM 2295 O O . GLN A 1 280 ? -17.742 -9.222 55.455 1.00 81.56 280 GLN A O 1
ATOM 2300 N N . GLU A 1 281 ? -16.709 -9.187 53.463 1.00 76.31 281 GLU A N 1
ATOM 2301 C CA . GLU A 1 281 ? -16.920 -10.600 53.131 1.00 76.31 281 GLU A CA 1
ATOM 2302 C C . GLU A 1 281 ? -16.085 -11.529 54.027 1.00 76.31 281 GLU A C 1
ATOM 2304 O O . GLU A 1 281 ? -16.602 -12.535 54.514 1.00 76.31 281 GLU A O 1
ATOM 2309 N N . GLY A 1 282 ? -14.843 -11.159 54.351 1.00 65.50 282 GLY A N 1
ATOM 2310 C CA . GLY A 1 282 ? -14.013 -11.864 55.333 1.00 65.50 282 GLY A CA 1
ATOM 2311 C C . GLY A 1 282 ? -14.590 -11.795 56.752 1.00 65.50 282 GLY A C 1
ATOM 2312 O O . GLY A 1 282 ? -14.620 -12.796 57.468 1.00 65.50 282 GLY A O 1
ATOM 2313 N N . VAL A 1 283 ? -15.143 -10.644 57.149 1.00 55.16 283 VAL A N 1
ATOM 2314 C CA . VAL A 1 283 ? -15.877 -10.477 58.417 1.00 55.16 283 VAL A CA 1
ATOM 2315 C C . VAL A 1 283 ? -17.207 -11.245 58.404 1.00 55.16 283 VAL A C 1
ATOM 2317 O O . VAL A 1 283 ? -17.651 -11.711 59.454 1.00 55.16 283 VAL A O 1
ATOM 2320 N N . PHE A 1 284 ? -17.839 -11.423 57.241 1.00 42.66 284 PHE A N 1
ATOM 2321 C CA . PHE A 1 284 ? -19.062 -12.215 57.085 1.00 42.66 284 PHE A CA 1
ATOM 2322 C C . PHE A 1 284 ? -18.786 -13.723 57.170 1.00 42.66 284 PHE A C 1
ATOM 2324 O O . PHE A 1 284 ? -19.554 -14.443 57.806 1.00 42.66 284 PHE A O 1
ATOM 2331 N N . GLN A 1 285 ? -17.658 -14.200 56.633 1.00 47.28 285 GLN A N 1
ATOM 2332 C CA . GLN A 1 285 ? -17.207 -15.584 56.821 1.00 47.28 285 GLN A CA 1
ATOM 2333 C C . GLN A 1 285 ? -16.843 -15.878 58.284 1.00 47.28 285 GLN A C 1
ATOM 2335 O O . GLN A 1 285 ? -17.209 -16.932 58.795 1.00 47.28 285 GLN A O 1
ATOM 2340 N N . MET A 1 286 ? -16.231 -14.928 59.001 1.00 44.44 286 MET A N 1
ATOM 2341 C CA . MET A 1 286 ? -15.937 -15.092 60.433 1.00 44.44 286 MET A CA 1
ATOM 2342 C C . MET A 1 286 ? -17.168 -15.012 61.350 1.00 44.44 286 MET A C 1
ATOM 2344 O O . MET A 1 286 ? -17.116 -15.498 62.474 1.00 44.44 286 MET A O 1
ATOM 2348 N N . LYS A 1 287 ? -18.284 -14.425 60.900 1.00 44.09 287 LYS A N 1
ATOM 2349 C CA . LYS A 1 287 ? -19.543 -14.378 61.670 1.00 44.09 287 LYS A CA 1
ATOM 2350 C C . LYS A 1 287 ? -20.433 -15.611 61.493 1.00 44.09 287 LYS A C 1
ATOM 2352 O O . LYS A 1 287 ? -21.393 -15.746 62.243 1.00 44.09 287 LYS A O 1
ATOM 2357 N N . HIS A 1 288 ? -20.133 -16.498 60.541 1.00 38.84 288 HIS A N 1
ATOM 2358 C CA . HIS A 1 288 ? -20.890 -17.739 60.341 1.00 38.84 288 HIS A CA 1
ATOM 2359 C C . HIS A 1 288 ? -20.386 -18.928 61.175 1.00 38.84 288 HIS A C 1
ATOM 2361 O O . HIS A 1 288 ? -21.045 -19.966 61.205 1.00 38.84 288 HIS A O 1
ATOM 2367 N N . GLU A 1 289 ? -19.289 -18.760 61.911 1.00 43.59 289 GLU A N 1
ATOM 2368 C CA . GLU A 1 289 ? -18.917 -19.625 63.030 1.00 43.59 289 GLU A CA 1
ATOM 2369 C C . GLU A 1 289 ? -19.233 -18.886 64.336 1.00 43.59 289 GLU A C 1
ATOM 2371 O O . GLU A 1 289 ? -18.369 -18.253 64.937 1.00 43.59 289 GLU A O 1
ATOM 2376 N N . GLU A 1 290 ? -20.488 -18.928 64.791 1.00 39.06 290 GLU A N 1
ATOM 2377 C CA . GLU A 1 290 ? -20.760 -18.661 66.205 1.00 39.06 290 GLU A CA 1
ATOM 2378 C C . GLU A 1 290 ? -20.172 -19.825 67.019 1.00 39.06 290 GLU A C 1
ATOM 2380 O O . GLU A 1 290 ? -20.664 -20.951 66.899 1.00 39.06 290 GLU A O 1
ATOM 2385 N N . PRO A 1 291 ? -19.142 -19.626 67.865 1.00 45.28 291 PRO A N 1
ATOM 2386 C CA . PRO A 1 291 ? -18.809 -20.644 68.841 1.00 45.28 291 PRO A CA 1
ATOM 2387 C C . PRO A 1 291 ? -19.954 -20.693 69.852 1.00 45.28 291 PRO A C 1
ATOM 2389 O O . PRO A 1 291 ? -20.251 -19.690 70.506 1.00 45.28 291 PRO A O 1
ATOM 2392 N N . GLU A 1 292 ? -20.584 -21.862 69.985 1.00 48.25 292 GLU A N 1
ATOM 2393 C CA . GLU A 1 292 ? -21.556 -22.167 71.033 1.00 48.25 292 GLU A CA 1
ATOM 2394 C C . GLU A 1 292 ? -21.095 -21.564 72.368 1.00 48.25 292 GLU A C 1
ATOM 2396 O O . GLU A 1 292 ? -20.097 -21.983 72.971 1.00 48.25 292 GLU A O 1
ATOM 2401 N N . SER A 1 293 ? -21.796 -20.527 72.822 1.00 49.38 293 SER A N 1
ATOM 2402 C CA . SER A 1 293 ? -21.465 -19.862 74.074 1.00 49.38 293 SER A CA 1
ATOM 2403 C C . SER 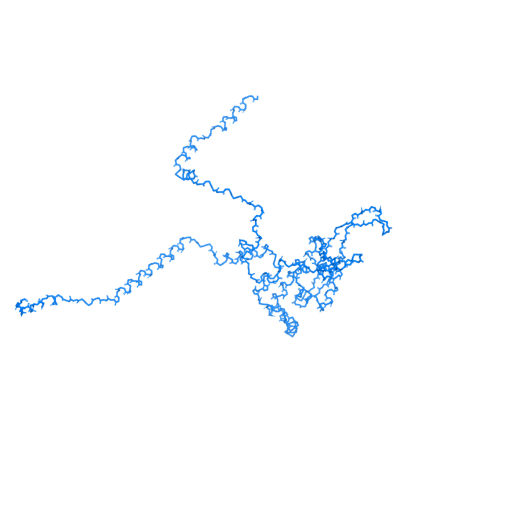A 1 293 ? -21.724 -20.827 75.234 1.00 49.38 293 SER A C 1
ATOM 2405 O O . SER A 1 293 ? -22.853 -21.086 75.643 1.00 49.38 293 SER A O 1
ATOM 2407 N N . LYS A 1 294 ? -20.653 -21.408 75.785 1.00 52.81 294 LYS A N 1
ATOM 2408 C CA . LYS A 1 294 ? -20.741 -22.237 76.992 1.00 52.81 294 LYS A CA 1
ATOM 2409 C C . LYS A 1 294 ? -21.147 -21.353 78.170 1.00 52.81 294 LYS A C 1
ATOM 2411 O O . LYS A 1 294 ? -20.336 -20.607 78.720 1.00 52.81 294 LYS A O 1
ATOM 2416 N N . THR A 1 295 ? -22.418 -21.443 78.553 1.00 54.84 295 THR A N 1
ATOM 2417 C CA . THR A 1 295 ? -22.990 -20.805 79.745 1.00 54.84 295 THR A CA 1
ATOM 2418 C C . THR A 1 295 ? -22.214 -21.169 81.016 1.00 54.84 295 THR A C 1
ATOM 2420 O O . THR A 1 295 ? -21.763 -22.304 81.174 1.00 54.84 295 THR A O 1
ATOM 2423 N N . LEU A 1 296 ? -22.125 -20.221 81.959 1.00 50.81 296 LEU A N 1
ATOM 2424 C CA . LEU A 1 296 ? -21.411 -20.302 83.251 1.00 50.81 296 LEU A CA 1
ATOM 2425 C C . LEU A 1 296 ? -21.668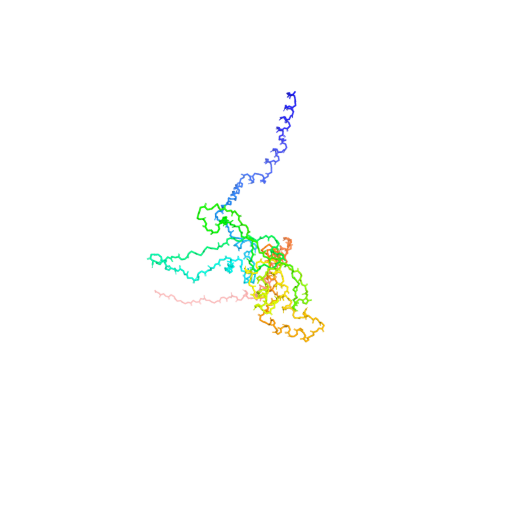 -21.583 84.079 1.00 50.81 296 LEU A C 1
ATOM 2427 O O . LEU A 1 296 ? -20.831 -21.959 84.898 1.00 50.81 296 LEU A O 1
ATOM 2431 N N . LEU A 1 297 ? -22.777 -22.283 83.832 1.00 53.16 297 LEU A N 1
ATOM 2432 C CA . LEU A 1 297 ? -23.134 -23.566 84.444 1.00 53.16 297 LEU A CA 1
ATOM 2433 C C . LEU A 1 297 ? -22.170 -24.718 84.108 1.00 53.16 297 LEU A C 1
ATOM 2435 O O . LEU A 1 297 ? -21.984 -25.607 84.937 1.00 53.16 297 LEU A O 1
ATOM 2439 N N . SER A 1 298 ? -21.495 -24.702 82.953 1.00 57.41 298 SER A N 1
ATOM 2440 C CA . SER A 1 298 ? -20.599 -25.801 82.553 1.00 57.41 298 SER A CA 1
ATOM 2441 C C . SER A 1 298 ? -19.236 -25.778 83.258 1.00 57.41 298 SER A C 1
ATOM 2443 O O . SER A 1 298 ? -18.469 -26.732 83.146 1.00 57.41 298 SER A O 1
ATOM 2445 N N . ARG A 1 299 ? -18.905 -24.696 83.981 1.00 55.72 299 ARG A N 1
ATOM 2446 C CA . ARG A 1 299 ? -17.669 -24.592 84.780 1.00 55.72 299 ARG A CA 1
ATOM 2447 C C . ARG A 1 299 ? -17.833 -25.111 86.211 1.00 55.72 299 ARG A C 1
ATOM 2449 O O . ARG A 1 299 ? -16.834 -25.465 86.827 1.00 55.72 299 ARG A O 1
ATOM 2456 N N . LEU A 1 300 ? -19.061 -25.195 86.727 1.00 51.38 300 LEU A N 1
ATOM 2457 C CA . LEU A 1 300 ? -19.334 -25.574 88.120 1.00 51.38 300 LEU A CA 1
ATOM 2458 C C . LEU A 1 300 ? -19.347 -27.090 88.380 1.00 51.38 300 LEU A C 1
ATOM 2460 O O . LEU A 1 300 ? -19.178 -27.498 89.525 1.00 51.38 300 LEU A O 1
ATOM 2464 N N . PHE A 1 301 ? -19.482 -27.930 87.348 1.00 55.09 301 PHE A N 1
ATOM 2465 C CA . PHE A 1 301 ? -19.626 -29.386 87.514 1.00 55.09 301 PHE A CA 1
ATOM 2466 C C . PHE A 1 301 ? -18.385 -30.228 87.186 1.00 55.09 301 PHE A C 1
ATOM 2468 O O . PHE A 1 301 ? -18.461 -31.454 87.210 1.00 55.09 301 PHE A O 1
ATOM 2475 N N . ARG A 1 302 ? -17.206 -29.631 86.959 1.00 51.16 302 ARG A N 1
ATOM 2476 C CA . ARG A 1 302 ? -15.973 -30.426 86.817 1.00 51.16 302 ARG A CA 1
ATOM 2477 C C . ARG A 1 302 ? -15.395 -30.760 88.196 1.00 51.16 302 ARG A C 1
ATOM 2479 O O . ARG A 1 302 ? -14.427 -30.146 88.637 1.00 51.16 302 ARG A O 1
ATOM 2486 N N . ARG A 1 303 ? -16.004 -31.726 88.889 1.00 42.34 303 ARG A N 1
ATOM 2487 C CA . ARG A 1 303 ? -15.489 -32.291 90.144 1.00 42.34 303 ARG A CA 1
ATOM 2488 C C . ARG A 1 303 ? -15.164 -33.780 89.967 1.00 42.34 303 ARG A C 1
ATOM 2490 O O . ARG A 1 303 ? -16.067 -34.590 89.842 1.00 42.34 303 ARG A O 1
ATOM 2497 N N . LYS A 1 304 ? -13.859 -34.065 90.021 1.00 45.97 304 LYS A N 1
ATOM 2498 C CA . LYS A 1 304 ? -13.207 -35.175 90.739 1.00 45.97 304 LYS A CA 1
ATOM 2499 C C . LYS A 1 304 ? -13.639 -36.621 90.413 1.00 45.97 304 LYS A C 1
ATOM 2501 O O . LYS A 1 304 ? -14.607 -37.111 90.979 1.00 45.97 304 LYS A O 1
ATOM 2506 N N . SER A 1 305 ? -12.790 -37.331 89.668 1.00 40.62 305 SER A N 1
ATOM 2507 C CA . SER A 1 305 ? -12.541 -38.771 89.843 1.00 40.62 305 SER A CA 1
ATOM 2508 C C . SER A 1 305 ? -11.238 -39.152 89.133 1.00 40.62 305 SER A C 1
ATOM 2510 O O . SER A 1 305 ? -11.220 -39.109 87.910 1.00 40.62 305 SER A O 1
ATOM 2512 N N . GLU A 1 306 ? -10.178 -39.439 89.896 1.00 36.75 306 GLU A N 1
ATOM 2513 C CA . GLU A 1 306 ? -9.085 -40.381 89.568 1.00 36.75 306 GLU A CA 1
ATOM 2514 C C . GLU A 1 306 ? -8.034 -40.348 90.704 1.00 36.75 306 GLU A C 1
ATOM 2516 O O . GLU A 1 306 ? -7.101 -39.553 90.707 1.00 36.75 306 GLU A O 1
ATOM 2521 N N . GLU A 1 307 ? -8.290 -41.172 91.720 1.00 38.81 307 GLU A N 1
ATOM 2522 C CA . GLU A 1 307 ? -7.330 -41.971 92.509 1.00 38.81 307 GLU A CA 1
ATOM 2523 C C . GLU A 1 307 ? -7.743 -43.417 92.160 1.00 38.81 307 GLU A C 1
ATOM 2525 O O . GLU A 1 307 ? -8.939 -43.650 91.969 1.00 38.81 307 GLU A O 1
ATOM 2530 N N . ASP A 1 308 ? -6.940 -44.461 92.033 1.00 39.97 308 ASP A N 1
ATOM 2531 C CA . ASP A 1 308 ? -5.525 -44.808 92.201 1.00 39.97 308 ASP A CA 1
ATOM 2532 C C . ASP A 1 308 ? -5.449 -46.258 91.650 1.00 39.97 308 ASP A C 1
ATOM 2534 O O . ASP A 1 308 ? -6.483 -46.915 91.665 1.00 39.97 308 ASP A O 1
ATOM 2538 N N . GLU A 1 309 ? -4.301 -46.785 91.203 1.00 37.81 309 GLU A N 1
ATOM 2539 C CA . GLU A 1 309 ? -3.850 -48.171 91.503 1.00 37.81 309 GLU A CA 1
ATOM 2540 C C . GLU A 1 309 ? -2.427 -48.427 90.948 1.00 37.81 309 GLU A C 1
ATOM 2542 O O . GLU A 1 309 ? -2.210 -48.478 89.739 1.00 37.81 309 GLU A O 1
ATOM 2547 N N . GLY A 1 310 ? -1.471 -48.674 91.858 1.00 35.34 310 GLY A N 1
ATOM 2548 C CA . GLY A 1 310 ? -0.538 -49.807 91.728 1.00 35.34 310 GLY A CA 1
ATOM 2549 C C . GLY A 1 310 ? 0.922 -49.550 91.315 1.00 35.34 310 GLY A C 1
ATOM 2550 O O . GLY A 1 310 ? 1.279 -49.650 90.148 1.00 35.34 310 GLY A O 1
ATOM 2551 N N . THR A 1 311 ? 1.803 -49.364 92.304 1.00 35.34 311 THR A N 1
ATOM 2552 C CA . THR A 1 311 ? 3.235 -49.769 92.303 1.00 35.34 311 THR A CA 1
ATOM 2553 C C . THR A 1 311 ? 3.373 -51.273 92.664 1.00 35.34 311 THR A C 1
ATOM 2555 O O . THR A 1 311 ? 2.349 -51.867 93.006 1.00 35.34 311 THR A O 1
ATOM 2558 N N . PRO A 1 312 ? 4.566 -51.923 92.758 1.00 56.41 312 PRO A N 1
ATOM 2559 C CA . PRO A 1 312 ? 5.930 -51.630 92.265 1.00 56.41 312 PRO A CA 1
ATOM 2560 C C . PRO A 1 312 ? 6.625 -52.829 91.542 1.00 56.41 312 PRO A C 1
ATOM 2562 O O . PRO A 1 312 ? 6.193 -53.974 91.654 1.00 56.41 312 PRO A O 1
ATOM 2565 N N . VAL A 1 313 ? 7.745 -52.559 90.855 1.00 40.12 313 VAL A N 1
ATOM 2566 C CA . VAL A 1 313 ? 9.141 -53.073 91.015 1.00 40.12 313 VAL A CA 1
ATOM 2567 C C . VAL A 1 313 ? 9.909 -52.717 89.744 1.00 40.12 313 VAL A C 1
ATOM 2569 O O . VAL A 1 313 ? 9.444 -53.074 88.642 1.00 40.12 313 VAL A O 1
#